Protein AF-A0A355RMC8-F1 (afdb_monomer)

Secondary structure (DSSP, 8-state):
--S-SEEEEHHHHHHHHHTS--HHHHHHHHHHHTT-S---HHHHHHHHHHHHHHHHHHHTSSS-TTSEEEEEEEPTT-S-EEEEEEEEE-TTS-EEEEEEEEE----EEE-SSTTEEEEE-GGG-EEEEE-HHHHHHHHHHHHHHHBHHHHHTT-EEEEEEEETT--GGGHHHHT-TTT-GGGGTS-EEETT-HHHHHHHHHHH--B--TTHHHHHHHS-B---TTHHHHHHHHTTT---TT--HHHHHHHHHHHHHHHHHHHHT----------TTS-TT-

Mean predicted aligned error: 3.87 Å

Sequence (282 aa):
MEQIVYQETLQTFIDQCLVSKNIASKVREGMFNAGYSFVMPNWETSWNNSLPEIAKVLKVSNVDKDVDVAVEYRLKNSLERLDFLIYGLGSNNKKNMVIVELKQWSQVEVTSSMNKVHTMVAKGHFEDHFHPSYQALNYAGQLKAFNEYVQNEKMGIESCSYCHYMDNGFETIMDDIKLFPFVDSSPSFLENDGEKLRTFIEKYVSKKCHNILYEINKARTIPSDDFASLVKEALKGNQMYTLDFSQQTALSTIVDTVRECIYYDQKKTIIVKGGAGTGKSI

Radius of gyration: 18.96 Å; Cα contacts (8 Å, |Δi|>4): 519; chains: 1; bounding box: 48×43×51 Å

Foldseek 3Di:
DAQFQDKDFLLVLLCCLPPVLPQLVSSVVSCVVRPDPDDDPVSSVCCSVWSNLLSVLCVPFLADRRWMKGAQGHDPPAPDTQGIKTWAAAPVRATEIEGEAEAQWADWADDPFAQWIFTQDPPRDTDIDHQSLLVFLQVQLQLCFWFPVCVVSVYHYAYEYENQNYDCVCVCVSVVCVRPVSCVRYPYHYNPCSVVVSVVCNRGGHYYDPCPVVSSSPTGTDGDPCNVVLVVVVVVVDDRSHDGPLRVVLVSVVVSVVVVCVVVVHDDDDDRDDDPPNPPVD

Structure (mmCIF, N/CA/C/O backbone):
data_AF-A0A355RMC8-F1
#
_entry.id   AF-A0A355RMC8-F1
#
loop_
_atom_site.group_PDB
_atom_site.id
_atom_site.type_symbol
_atom_site.label_atom_id
_atom_site.label_alt_id
_atom_site.label_comp_id
_atom_site.label_asym_id
_atom_site.label_entity_id
_atom_site.label_seq_id
_atom_site.pdbx_PDB_ins_code
_atom_site.Cartn_x
_atom_site.Cartn_y
_atom_site.Cartn_z
_atom_site.occupancy
_atom_site.B_iso_or_equiv
_atom_site.auth_seq_id
_atom_site.auth_comp_id
_atom_site.auth_asym_id
_atom_site.auth_atom_id
_atom_site.pdbx_PDB_model_num
ATOM 1 N N . MET A 1 1 ? 11.147 -7.487 15.485 1.00 78.12 1 MET A N 1
ATOM 2 C CA . MET A 1 1 ? 10.266 -6.387 15.067 1.00 78.12 1 MET A CA 1
ATOM 3 C C . MET A 1 1 ? 8.887 -6.964 14.855 1.00 78.12 1 MET A C 1
ATOM 5 O O . MET A 1 1 ? 8.786 -7.978 14.168 1.00 78.12 1 MET A O 1
ATOM 9 N N . GLU A 1 2 ? 7.877 -6.382 15.483 1.00 87.38 2 GLU A N 1
ATOM 10 C CA . GLU A 1 2 ? 6.481 -6.772 15.287 1.00 87.38 2 GLU A CA 1
ATOM 11 C C . GLU A 1 2 ? 5.956 -6.239 13.948 1.00 87.38 2 GLU A C 1
ATOM 13 O O . GLU A 1 2 ? 6.553 -5.344 13.344 1.00 87.38 2 GLU A O 1
ATOM 18 N N . GLN A 1 3 ? 4.876 -6.839 13.446 1.00 90.69 3 GLN A N 1
ATOM 19 C CA . GLN A 1 3 ? 4.303 -6.466 12.151 1.00 90.69 3 GLN A CA 1
ATOM 20 C C . GLN A 1 3 ? 3.289 -5.326 12.252 1.00 90.69 3 GLN A C 1
ATOM 22 O O . GLN A 1 3 ? 3.151 -4.550 11.310 1.00 90.69 3 GLN A O 1
ATOM 27 N N . ILE A 1 4 ? 2.568 -5.240 13.372 1.00 93.56 4 ILE A N 1
ATOM 28 C CA . ILE A 1 4 ? 1.540 -4.225 13.603 1.00 93.56 4 ILE A CA 1
ATOM 29 C C . ILE A 1 4 ? 2.215 -3.015 14.248 1.00 93.56 4 ILE A C 1
ATOM 31 O O . ILE A 1 4 ? 2.751 -3.118 15.346 1.00 93.56 4 ILE A O 1
ATOM 35 N N . VAL A 1 5 ? 2.201 -1.886 13.543 1.00 95.62 5 VAL A N 1
ATOM 36 C CA . VAL A 1 5 ? 2.780 -0.617 14.007 1.00 95.62 5 VAL A CA 1
ATOM 37 C C . VAL A 1 5 ? 1.700 0.258 14.630 1.00 95.62 5 VAL A C 1
ATOM 39 O O . VAL A 1 5 ? 1.823 0.689 15.771 1.00 95.62 5 VAL A O 1
ATOM 42 N N . TYR A 1 6 ? 0.619 0.494 13.895 1.00 97.81 6 TYR A N 1
ATOM 43 C CA . TYR A 1 6 ? -0.522 1.277 14.345 1.00 97.81 6 TYR A CA 1
ATOM 44 C C . TYR A 1 6 ? -1.808 0.536 13.991 1.00 97.81 6 TYR A C 1
ATOM 46 O O . TYR A 1 6 ? -1.959 0.078 12.857 1.00 97.81 6 TYR A O 1
ATOM 54 N N . GLN A 1 7 ? -2.726 0.432 14.950 1.00 97.56 7 GLN A N 1
ATOM 55 C CA . GLN A 1 7 ? -4.058 -0.127 14.756 1.00 97.56 7 GLN A CA 1
ATOM 56 C C . GLN A 1 7 ? -5.038 0.572 15.695 1.00 97.56 7 GLN A C 1
ATOM 58 O O . GLN A 1 7 ? -4.826 0.579 16.903 1.00 97.56 7 GLN A O 1
ATOM 63 N N . GLU A 1 8 ? -6.118 1.107 15.141 1.00 98.12 8 GLU A N 1
ATOM 64 C CA . GLU A 1 8 ? -7.177 1.797 15.879 1.00 98.12 8 GLU A CA 1
ATOM 65 C C . GLU A 1 8 ? -8.513 1.659 15.136 1.00 98.12 8 GLU A C 1
ATOM 67 O O . GLU A 1 8 ? -8.561 1.162 14.009 1.00 98.12 8 GLU A O 1
ATOM 72 N N . THR A 1 9 ? -9.608 2.122 15.744 1.00 98.50 9 THR A N 1
ATOM 73 C CA . THR A 1 9 ? -10.868 2.305 15.006 1.00 98.50 9 THR A CA 1
ATOM 74 C C . THR A 1 9 ? -10.740 3.431 13.978 1.00 98.50 9 THR A C 1
ATOM 76 O O . THR A 1 9 ? -9.939 4.359 14.132 1.00 98.50 9 THR A O 1
ATOM 79 N N . LEU A 1 10 ? -11.575 3.388 12.941 1.00 98.69 10 LEU A N 1
ATOM 80 C CA . LEU A 1 10 ? -11.654 4.423 11.921 1.00 98.69 10 LEU A CA 1
ATOM 81 C C . LEU A 1 10 ? -11.977 5.791 12.542 1.00 98.69 10 LEU A C 1
ATOM 83 O O . LEU A 1 10 ? -11.384 6.789 12.134 1.00 98.69 10 LEU A O 1
ATOM 87 N N . GLN A 1 11 ? -12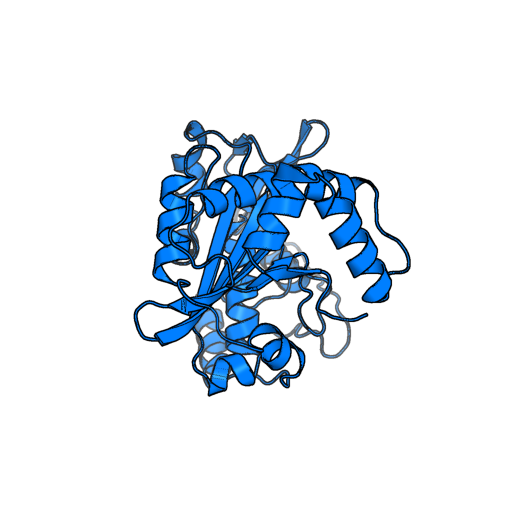.860 5.844 13.547 1.00 98.69 11 GLN A N 1
ATOM 88 C CA . GLN A 1 11 ? -13.163 7.075 14.281 1.00 98.69 11 GLN A CA 1
ATOM 89 C C . GLN A 1 11 ? -11.909 7.662 14.934 1.00 98.69 11 GLN A C 1
ATOM 91 O O . GLN A 1 11 ? -11.568 8.819 14.688 1.00 98.69 11 GLN A O 1
ATOM 96 N N . THR A 1 12 ? -11.190 6.852 15.717 1.00 98.81 12 THR A N 1
ATOM 97 C CA . THR A 1 12 ? -9.967 7.282 16.405 1.00 98.81 12 THR A CA 1
ATOM 98 C C . THR A 1 12 ? -8.907 7.751 15.410 1.00 98.81 12 THR A C 1
ATOM 100 O O . THR A 1 12 ? -8.279 8.787 15.627 1.00 98.81 12 THR A O 1
ATOM 103 N N . PHE A 1 13 ? -8.725 7.032 14.300 1.00 98.81 13 PHE A N 1
ATOM 104 C CA . PHE A 1 13 ? -7.799 7.426 13.240 1.00 98.81 13 PHE A CA 1
ATOM 105 C C . PHE A 1 13 ? -8.164 8.785 12.628 1.00 98.81 13 PHE A C 1
ATOM 107 O O . PHE A 1 13 ? -7.305 9.661 12.510 1.00 98.81 13 PHE A O 1
ATOM 114 N N . ILE A 1 14 ? -9.441 9.001 12.290 1.00 98.81 14 ILE A N 1
ATOM 115 C CA . ILE A 1 14 ? -9.929 10.280 11.754 1.00 98.81 14 ILE A CA 1
ATOM 116 C C . ILE A 1 14 ? -9.664 11.419 12.743 1.00 98.81 14 ILE A C 1
ATOM 118 O O . ILE A 1 14 ? -9.174 12.477 12.337 1.00 98.81 14 ILE A O 1
ATOM 122 N N . ASP A 1 15 ? -9.943 11.213 14.030 1.00 98.81 15 ASP A N 1
ATOM 123 C CA . ASP A 1 15 ? -9.732 12.232 15.059 1.00 98.81 15 ASP A CA 1
ATOM 124 C C . ASP A 1 15 ? -8.240 12.545 15.241 1.00 98.81 15 ASP A C 1
ATOM 126 O O . ASP A 1 15 ? -7.852 13.716 15.296 1.00 98.81 15 ASP A O 1
ATOM 130 N N . GLN A 1 16 ? -7.380 11.524 15.223 1.00 98.75 16 GLN A N 1
ATOM 131 C CA . GLN A 1 16 ? -5.925 11.683 15.298 1.00 98.75 16 GLN A CA 1
ATOM 132 C C . GLN A 1 16 ? -5.328 12.407 14.088 1.00 98.75 16 GLN A C 1
ATOM 134 O O . GLN A 1 16 ? -4.362 13.163 14.236 1.00 98.75 16 GLN A O 1
ATOM 139 N N . CYS A 1 17 ? -5.915 12.223 12.906 1.00 98.75 17 CYS A N 1
ATOM 140 C CA . CYS A 1 17 ? -5.520 12.915 11.684 1.00 98.75 17 CYS A CA 1
ATOM 141 C C . CYS A 1 17 ? -6.021 14.365 11.636 1.00 98.75 17 CYS A C 1
ATOM 143 O O . CYS A 1 17 ? -5.259 15.272 11.307 1.00 98.75 17 CYS A O 1
ATOM 145 N N . LEU A 1 18 ? -7.303 14.597 11.932 1.00 98.56 18 LEU A N 1
ATOM 146 C CA . LEU A 1 18 ? -7.989 15.843 11.568 1.00 98.56 18 LEU A CA 1
ATOM 147 C C . LEU A 1 18 ? -8.304 16.756 12.758 1.00 98.56 18 LEU A C 1
ATOM 149 O O . LEU A 1 18 ? -8.441 17.966 12.565 1.00 98.56 18 LEU A O 1
ATOM 153 N N . VAL A 1 19 ? -8.414 16.200 13.967 1.00 98.19 19 VAL A N 1
ATOM 154 C CA . VAL A 1 19 ? -8.786 16.936 15.184 1.00 98.19 19 VAL A CA 1
ATOM 155 C C . VAL A 1 19 ? -7.561 17.176 16.059 1.00 98.19 19 VAL A C 1
ATOM 157 O O . VAL A 1 19 ? -7.132 18.320 16.198 1.00 98.19 19 VAL A O 1
ATOM 160 N N . SER A 1 20 ? -6.958 16.121 16.615 1.00 98.00 20 SER A N 1
ATOM 161 C CA . SER A 1 20 ? -5.771 16.255 17.471 1.00 98.00 20 SER A CA 1
ATOM 162 C C . SER A 1 20 ? -4.472 16.404 16.685 1.00 98.00 20 SER A C 1
ATOM 164 O O . SER A 1 20 ? -3.480 16.844 17.261 1.00 98.00 20 SER A O 1
ATOM 166 N N . LYS A 1 21 ? -4.475 16.066 15.386 1.00 98.00 21 LYS A N 1
ATOM 167 C CA . LYS A 1 21 ? -3.337 16.226 14.459 1.00 98.00 21 LYS A CA 1
ATOM 168 C C . LYS A 1 21 ? -2.034 15.630 15.006 1.00 98.00 21 LYS A C 1
ATOM 170 O O . LYS A 1 21 ? -0.965 16.222 14.898 1.00 98.00 21 LYS A O 1
ATOM 175 N N . ASN A 1 22 ? -2.136 14.462 15.634 1.00 98.19 22 ASN A N 1
ATOM 176 C CA . ASN A 1 22 ? -1.029 13.763 16.289 1.00 98.19 22 ASN A CA 1
ATOM 177 C C . ASN A 1 22 ? -0.787 12.354 15.724 1.00 98.19 22 ASN A C 1
ATOM 179 O O . ASN A 1 22 ? 0.009 11.606 16.295 1.00 98.19 22 ASN A O 1
ATOM 183 N N . ILE A 1 23 ? -1.430 12.001 14.602 1.00 98.56 23 ILE A N 1
ATOM 184 C CA . ILE A 1 23 ? -1.304 10.685 13.960 1.00 98.56 23 ILE A CA 1
ATOM 185 C C . ILE A 1 23 ? 0.155 10.275 13.719 1.00 98.56 23 ILE A C 1
ATOM 187 O O . ILE A 1 23 ? 0.535 9.159 14.058 1.00 98.56 23 ILE A O 1
ATOM 191 N N . ALA A 1 24 ? 1.010 11.175 13.225 1.00 98.25 24 ALA A N 1
ATOM 192 C CA . ALA A 1 24 ? 2.406 10.845 12.950 1.00 98.25 24 ALA A CA 1
ATOM 193 C C . ALA A 1 24 ? 3.183 10.472 14.227 1.00 98.25 24 ALA A C 1
ATOM 195 O 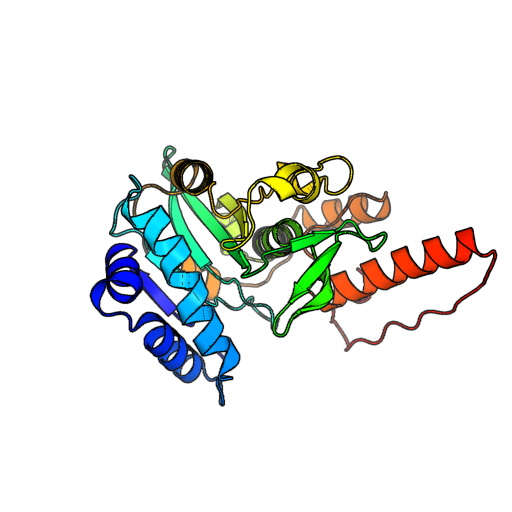O . ALA A 1 24 ? 3.958 9.518 14.213 1.00 98.25 24 ALA A O 1
ATOM 196 N N . SER A 1 25 ? 2.904 11.133 15.361 1.00 97.88 25 SER A N 1
ATOM 197 C CA . SER A 1 25 ? 3.475 10.740 16.660 1.00 97.88 25 SER A CA 1
ATOM 198 C C . SER A 1 25 ? 2.960 9.375 17.110 1.00 97.88 25 SER A C 1
ATOM 200 O O . SER A 1 25 ? 3.729 8.594 17.662 1.00 97.88 25 SER A O 1
ATOM 202 N N . LYS A 1 26 ? 1.687 9.051 16.846 1.00 98.50 26 LYS A N 1
ATOM 203 C CA . LYS A 1 26 ? 1.108 7.740 17.176 1.00 98.50 26 LYS A CA 1
ATOM 204 C C . LYS A 1 26 ? 1.715 6.608 16.364 1.00 98.50 26 LYS A C 1
ATOM 206 O O . LYS A 1 26 ? 2.073 5.583 16.937 1.00 98.50 26 LYS A O 1
ATOM 211 N N . VAL A 1 27 ? 1.919 6.815 15.067 1.00 98.31 27 VAL A N 1
ATOM 212 C CA . VAL A 1 27 ? 2.631 5.851 14.218 1.00 98.31 27 VAL A CA 1
ATOM 213 C C . VAL A 1 27 ? 4.095 5.727 14.656 1.00 98.31 27 VAL A C 1
ATOM 215 O O . VAL A 1 27 ? 4.611 4.617 14.759 1.00 98.31 27 VAL A O 1
ATOM 218 N N . ARG A 1 28 ? 4.756 6.838 15.011 1.00 98.06 28 ARG A N 1
ATOM 219 C CA . ARG A 1 28 ? 6.134 6.841 15.533 1.00 98.06 28 ARG A CA 1
ATOM 220 C C . ARG A 1 28 ? 6.273 6.054 16.840 1.00 98.06 28 ARG A C 1
ATOM 222 O O . ARG A 1 28 ? 7.182 5.238 16.962 1.00 98.06 28 ARG A O 1
ATOM 229 N N . GLU A 1 29 ? 5.381 6.280 17.802 1.00 97.44 29 GLU A N 1
ATOM 230 C CA . GLU A 1 29 ? 5.288 5.504 19.050 1.00 97.44 29 GLU A CA 1
ATOM 231 C C . GLU A 1 29 ? 5.090 4.011 18.743 1.00 97.44 29 GLU A C 1
ATOM 233 O O . GLU A 1 29 ? 5.807 3.163 19.275 1.00 97.44 29 GLU A O 1
ATOM 238 N N . GLY A 1 30 ? 4.182 3.702 17.814 1.00 97.38 30 GLY A N 1
ATOM 239 C CA . GLY A 1 30 ? 3.930 2.355 17.310 1.00 97.38 30 GLY A CA 1
ATOM 240 C C . GLY A 1 30 ? 5.163 1.671 16.717 1.00 97.38 30 GLY A C 1
ATOM 241 O O . GLY A 1 30 ? 5.437 0.513 17.024 1.00 97.38 30 GLY A O 1
ATOM 242 N N . MET A 1 31 ? 5.968 2.393 15.932 1.00 96.00 31 MET A N 1
ATOM 243 C CA . MET A 1 31 ? 7.216 1.872 15.361 1.00 96.00 31 MET A CA 1
ATOM 244 C C . MET A 1 31 ? 8.207 1.484 16.466 1.00 96.00 31 MET A C 1
ATOM 246 O O . MET A 1 31 ? 8.802 0.407 16.418 1.00 96.00 31 MET A O 1
ATOM 250 N N . PHE A 1 32 ? 8.371 2.316 17.496 1.00 96.38 32 PHE A N 1
ATOM 251 C CA . PHE A 1 32 ? 9.243 1.968 18.621 1.00 96.38 32 PHE A CA 1
ATOM 252 C C . PHE A 1 32 ? 8.736 0.738 19.382 1.00 96.38 32 PHE A C 1
ATOM 254 O O . PHE A 1 32 ? 9.526 -0.161 19.674 1.00 96.38 32 PHE A O 1
ATOM 261 N N . ASN A 1 33 ? 7.426 0.645 19.625 1.00 95.25 33 ASN A N 1
ATOM 262 C CA . ASN A 1 33 ? 6.810 -0.523 20.265 1.00 95.25 33 ASN A CA 1
ATOM 263 C C . ASN A 1 33 ? 6.985 -1.797 19.425 1.00 95.25 33 ASN A C 1
ATOM 265 O O . ASN A 1 33 ? 7.276 -2.861 19.964 1.00 95.25 33 ASN A O 1
ATOM 269 N N . ALA A 1 34 ? 6.926 -1.672 18.098 1.00 92.75 34 ALA A N 1
ATOM 270 C CA . ALA A 1 34 ? 7.215 -2.752 17.165 1.00 92.75 34 ALA A CA 1
ATOM 271 C C . ALA A 1 34 ? 8.718 -3.094 17.074 1.00 92.75 34 ALA A C 1
ATOM 273 O O . ALA A 1 34 ? 9.105 -3.973 16.301 1.00 92.75 34 ALA A O 1
ATOM 274 N N . GLY A 1 35 ? 9.589 -2.450 17.856 1.00 92.94 35 GLY A N 1
ATOM 275 C CA . GLY A 1 35 ? 11.009 -2.781 17.978 1.00 92.94 35 GLY A CA 1
ATOM 276 C C . GLY A 1 35 ? 11.916 -2.131 16.934 1.00 92.94 35 GLY A C 1
ATOM 277 O O . GLY A 1 35 ? 13.013 -2.641 16.691 1.00 92.94 35 GLY A O 1
ATOM 278 N N . TYR A 1 36 ? 11.484 -1.042 16.296 1.00 91.75 36 TYR A N 1
ATOM 279 C CA . TYR A 1 36 ? 12.372 -0.209 15.486 1.00 91.75 36 TYR A CA 1
ATOM 280 C C . TYR A 1 36 ? 13.253 0.636 16.410 1.00 91.75 36 TYR A C 1
ATOM 282 O O . TYR A 1 36 ? 12.759 1.296 17.316 1.00 91.75 36 TYR A O 1
ATOM 290 N N . SER A 1 37 ? 14.568 0.636 16.185 1.00 91.75 37 SER A N 1
ATOM 291 C CA . SER A 1 37 ? 15.513 1.420 16.997 1.00 91.75 37 SER A CA 1
ATOM 292 C C . SER A 1 37 ? 15.546 2.903 16.625 1.00 91.75 37 SER A C 1
ATOM 294 O O . SER A 1 37 ? 16.013 3.727 17.409 1.00 91.75 37 SER A O 1
ATOM 296 N N . PHE A 1 38 ? 15.074 3.247 15.427 1.00 92.50 38 PHE A N 1
ATOM 297 C CA . PHE A 1 38 ? 15.083 4.602 14.900 1.00 92.50 38 PHE A CA 1
ATOM 298 C C . PHE A 1 38 ? 13.944 4.801 13.898 1.00 92.50 38 PHE A C 1
ATOM 300 O O . PHE A 1 38 ? 13.648 3.906 13.105 1.00 92.50 38 PHE A O 1
ATOM 307 N N . VAL A 1 39 ? 13.350 5.994 13.910 1.00 93.06 39 VAL A N 1
ATOM 308 C CA . VAL A 1 39 ? 12.348 6.438 12.935 1.00 93.06 39 VAL A CA 1
ATOM 309 C C . VAL A 1 39 ? 12.915 7.639 12.192 1.00 93.06 39 VAL A C 1
ATOM 311 O O . VAL A 1 39 ? 13.338 8.613 12.814 1.00 93.06 39 VAL A O 1
ATOM 314 N N . MET A 1 40 ? 12.953 7.563 10.861 1.00 92.88 40 MET A N 1
ATOM 315 C CA . MET A 1 40 ? 13.523 8.634 10.050 1.00 92.88 40 MET A CA 1
ATOM 316 C C . MET A 1 40 ? 12.589 9.862 10.015 1.00 92.88 40 MET A C 1
ATOM 318 O O . MET A 1 40 ? 11.380 9.692 9.852 1.00 92.88 40 MET A O 1
ATOM 322 N N . PRO A 1 41 ? 13.114 11.103 10.079 1.00 93.19 41 PRO A N 1
ATOM 323 C CA . PRO A 1 41 ? 12.282 12.315 10.046 1.00 93.19 41 PRO A CA 1
ATOM 324 C C . PRO A 1 41 ? 11.394 12.447 8.797 1.00 93.19 41 PRO A C 1
ATOM 326 O O . PRO A 1 41 ? 10.295 13.000 8.849 1.00 93.19 41 PRO A O 1
ATOM 329 N N . ASN A 1 42 ? 11.856 11.929 7.655 1.00 91.56 42 ASN A N 1
ATOM 330 C CA . ASN A 1 42 ? 11.076 11.928 6.418 1.00 91.56 42 ASN A CA 1
ATOM 331 C C . ASN A 1 42 ? 9.879 10.964 6.468 1.00 91.56 42 ASN A C 1
ATOM 333 O O . ASN A 1 42 ? 8.892 11.243 5.797 1.00 91.56 42 ASN A O 1
ATOM 337 N N . TRP A 1 43 ? 9.924 9.893 7.271 1.00 94.62 43 TRP A N 1
ATOM 338 C CA . TRP A 1 43 ? 8.771 9.008 7.484 1.00 94.62 43 TRP A CA 1
ATOM 339 C C . TRP A 1 43 ? 7.684 9.725 8.291 1.00 94.62 43 TRP A C 1
ATOM 341 O O . TRP A 1 43 ? 6.511 9.720 7.930 1.00 94.62 43 TRP A O 1
ATOM 351 N N . GLU A 1 44 ? 8.080 10.447 9.341 1.00 95.94 44 GLU A N 1
ATOM 352 C CA . GLU A 1 44 ? 7.138 11.248 10.131 1.00 95.94 44 GLU A CA 1
ATOM 353 C C . GLU A 1 44 ? 6.509 12.372 9.298 1.00 95.94 44 GLU A C 1
ATOM 355 O O . GLU A 1 44 ? 5.311 12.644 9.397 1.00 95.94 44 GLU A O 1
ATOM 360 N N . THR A 1 45 ? 7.295 12.977 8.405 1.00 95.44 45 THR A N 1
ATOM 361 C CA . THR A 1 45 ? 6.786 13.951 7.431 1.00 95.44 45 THR A CA 1
ATOM 362 C C . THR A 1 45 ? 5.799 13.296 6.463 1.00 95.44 45 THR A C 1
ATOM 364 O O . THR A 1 45 ? 4.724 13.847 6.233 1.00 95.44 45 THR A O 1
ATOM 367 N N . SER A 1 46 ? 6.094 12.099 5.939 1.00 95.31 46 SER A N 1
ATOM 368 C CA . SER A 1 46 ? 5.170 11.414 5.030 1.00 95.31 46 SER A CA 1
ATOM 369 C C . SER A 1 46 ? 3.845 11.040 5.686 1.00 95.31 46 SER A C 1
ATOM 371 O O . SER A 1 46 ? 2.809 11.138 5.028 1.00 95.31 46 SER A O 1
ATOM 373 N N . TRP A 1 47 ? 3.850 10.675 6.971 1.00 98.19 47 TRP A N 1
ATOM 374 C CA . TRP A 1 47 ? 2.623 10.394 7.722 1.00 98.19 47 TRP A CA 1
ATOM 375 C C . TRP A 1 47 ? 1.781 11.648 7.942 1.00 98.19 47 TRP A C 1
ATOM 377 O O . TRP A 1 47 ? 0.573 11.606 7.720 1.00 98.19 47 TRP A O 1
ATOM 387 N N . ASN A 1 48 ? 2.413 12.765 8.320 1.00 97.62 48 ASN A N 1
ATOM 388 C CA . ASN A 1 48 ? 1.731 14.054 8.483 1.00 97.62 48 ASN A CA 1
ATOM 389 C C . ASN A 1 48 ? 1.090 14.551 7.183 1.00 97.62 48 ASN A C 1
ATOM 391 O O . ASN A 1 48 ? 0.061 15.217 7.229 1.00 97.62 48 ASN A O 1
ATOM 395 N N . ASN A 1 49 ? 1.684 14.209 6.043 1.00 96.81 49 ASN A N 1
ATOM 396 C CA . ASN A 1 49 ? 1.185 14.607 4.735 1.00 96.81 49 ASN A CA 1
ATOM 397 C C . ASN A 1 49 ? 0.094 13.662 4.216 1.00 96.81 49 ASN A C 1
ATOM 399 O O . ASN A 1 49 ? -0.928 14.125 3.730 1.00 96.81 49 ASN A O 1
ATOM 403 N N . SER A 1 50 ? 0.288 12.343 4.325 1.00 98.00 50 SER A N 1
ATOM 404 C CA . SER A 1 50 ? -0.534 11.362 3.593 1.00 98.00 50 SER A CA 1
ATOM 405 C C . SER A 1 50 ? -1.738 10.843 4.377 1.00 98.00 50 SER A C 1
ATOM 407 O O . SER A 1 50 ? -2.816 10.665 3.811 1.00 98.00 50 SER A O 1
ATOM 409 N N . LEU A 1 51 ? -1.588 10.594 5.683 1.00 98.75 51 LEU A N 1
ATOM 410 C CA . LEU A 1 51 ? -2.661 9.999 6.490 1.00 98.75 51 LEU A CA 1
ATOM 411 C C . LEU A 1 51 ? -3.882 10.927 6.640 1.00 98.75 51 LEU A C 1
ATOM 413 O O . LEU A 1 51 ? -5.010 10.427 6.590 1.00 98.75 51 LEU A O 1
ATOM 417 N N . PRO A 1 52 ? -3.723 12.263 6.752 1.00 98.69 52 PRO A N 1
ATOM 418 C CA . PRO A 1 52 ? -4.864 13.169 6.722 1.00 98.69 52 PRO A CA 1
ATOM 419 C C . PRO A 1 52 ? -5.651 13.138 5.409 1.00 98.69 52 PRO A C 1
ATOM 421 O O . PRO A 1 52 ? -6.868 13.297 5.458 1.00 98.69 52 PRO A O 1
ATOM 424 N N . GLU A 1 53 ? -5.013 12.907 4.258 1.00 98.56 53 GLU A N 1
ATOM 425 C CA . GLU A 1 53 ? -5.721 12.879 2.971 1.00 98.56 53 GLU A CA 1
ATOM 426 C C . GLU A 1 53 ? -6.677 11.687 2.875 1.00 98.56 53 GLU A C 1
ATOM 428 O O . GLU A 1 53 ? -7.858 11.869 2.574 1.00 98.56 53 GLU A O 1
ATOM 433 N N . ILE A 1 54 ? -6.233 10.480 3.242 1.00 98.56 54 ILE A N 1
ATOM 434 C CA . ILE A 1 54 ? -7.135 9.318 3.305 1.00 98.56 54 ILE A CA 1
ATOM 435 C C . ILE A 1 54 ? -8.186 9.469 4.420 1.00 98.56 54 ILE A C 1
ATOM 437 O O . ILE A 1 54 ? -9.343 9.080 4.246 1.00 98.56 54 ILE A O 1
ATOM 441 N N . ALA A 1 55 ? -7.844 10.108 5.546 1.00 98.69 55 ALA A N 1
ATOM 442 C CA . ALA A 1 55 ? -8.805 10.387 6.614 1.00 98.69 55 ALA A CA 1
ATOM 443 C C . ALA A 1 55 ? -9.927 11.337 6.163 1.00 98.69 55 ALA A C 1
ATOM 445 O O . ALA A 1 55 ? -11.081 11.127 6.539 1.00 98.69 55 ALA A O 1
ATOM 446 N N . LYS A 1 56 ? -9.634 12.358 5.341 1.00 98.56 56 LYS A N 1
ATOM 447 C CA . LYS A 1 56 ? -10.661 13.248 4.762 1.00 98.56 56 LYS A CA 1
ATOM 448 C C . LYS A 1 56 ? -11.648 12.465 3.897 1.00 98.56 56 LYS A C 1
ATOM 450 O O . LYS A 1 56 ? -12.855 12.657 4.047 1.00 98.56 56 LYS A O 1
ATOM 455 N N . VAL A 1 57 ? -11.144 11.556 3.058 1.00 98.38 57 VAL A N 1
ATOM 456 C CA . VAL A 1 57 ? -11.964 10.677 2.207 1.00 98.38 57 VAL A CA 1
ATOM 457 C C . VAL A 1 57 ? -12.878 9.790 3.058 1.00 98.38 57 VAL A C 1
ATOM 459 O O . VAL A 1 57 ? -14.089 9.736 2.839 1.00 98.38 57 VAL A O 1
ATOM 462 N N . LEU A 1 58 ? -12.326 9.141 4.086 1.00 98.31 58 LEU A N 1
ATOM 463 C CA . LEU A 1 58 ? -13.074 8.215 4.942 1.00 98.31 58 LEU A CA 1
ATOM 464 C C . LEU A 1 58 ? -13.975 8.905 5.974 1.00 98.31 58 LEU A C 1
ATOM 466 O O . LEU A 1 58 ? -14.922 8.298 6.477 1.00 98.31 58 LEU A O 1
ATOM 470 N N . LYS A 1 59 ? -13.744 10.180 6.297 1.00 98.06 59 LYS A N 1
ATOM 471 C CA . LYS A 1 59 ? -14.625 10.943 7.192 1.00 98.06 59 LYS A CA 1
ATOM 472 C C . LYS A 1 59 ? -16.053 10.996 6.655 1.00 98.06 59 LYS A C 1
ATOM 474 O O . LYS A 1 59 ? -16.995 10.802 7.419 1.00 98.06 59 LYS A O 1
ATOM 479 N N . VAL A 1 60 ? -16.199 11.193 5.348 1.00 96.31 60 VAL A N 1
ATOM 480 C CA . VAL A 1 60 ? -17.489 11.297 4.648 1.00 96.31 60 VAL A CA 1
ATOM 481 C C . VAL A 1 60 ? -17.956 9.971 4.036 1.00 96.31 60 VAL A C 1
ATOM 483 O O . VAL A 1 60 ? -18.823 9.977 3.161 1.00 96.31 60 VAL A O 1
ATOM 486 N N . SER A 1 61 ? -17.367 8.844 4.453 1.00 96.44 61 SER A N 1
ATOM 487 C CA . SER A 1 61 ? -17.802 7.508 4.041 1.00 96.44 61 SER A CA 1
ATOM 488 C C . SER A 1 61 ? -18.932 6.956 4.909 1.00 96.44 61 SER A C 1
ATOM 490 O O . SER A 1 61 ? -19.059 7.304 6.087 1.00 96.44 61 SER A O 1
ATOM 492 N N . ASN A 1 62 ? -19.698 6.041 4.317 1.00 96.06 62 ASN A N 1
ATOM 493 C CA . ASN A 1 62 ? -20.724 5.218 4.956 1.00 96.06 62 ASN A CA 1
ATOM 494 C C . ASN A 1 62 ? -20.146 4.004 5.700 1.00 96.06 62 ASN A C 1
ATOM 496 O O . ASN A 1 62 ? -20.904 3.201 6.242 1.00 96.06 62 ASN A O 1
ATOM 500 N N . VAL A 1 63 ? -18.819 3.840 5.707 1.00 96.94 63 VAL A N 1
ATOM 501 C CA . VAL A 1 63 ? -18.162 2.797 6.498 1.00 96.94 63 VAL A CA 1
ATOM 502 C C . VAL A 1 63 ? -18.385 3.095 7.976 1.00 96.94 63 VAL A C 1
ATOM 504 O O . VAL A 1 63 ? -18.180 4.228 8.425 1.00 96.94 63 VAL A O 1
ATOM 507 N N . ASP A 1 64 ? -18.794 2.070 8.721 1.00 97.12 64 ASP A N 1
ATOM 508 C CA . ASP A 1 64 ? -18.947 2.137 10.168 1.00 97.12 64 ASP A CA 1
ATOM 509 C C . ASP A 1 64 ? -17.647 2.642 10.817 1.00 97.12 64 ASP A C 1
ATOM 511 O O . ASP A 1 64 ? -16.551 2.159 10.520 1.00 97.12 64 ASP A O 1
ATOM 515 N N . LYS A 1 65 ? -17.761 3.644 11.693 1.00 97.62 65 LYS A N 1
ATOM 516 C CA . LYS A 1 65 ? -16.606 4.296 12.317 1.00 97.62 65 LYS A CA 1
ATOM 517 C C . LYS A 1 65 ? -15.919 3.409 13.362 1.00 97.62 65 LYS A C 1
ATOM 519 O O . LYS A 1 65 ? -14.784 3.700 13.736 1.00 97.62 65 LYS A O 1
ATOM 524 N N . ASP A 1 66 ? -16.545 2.296 13.745 1.00 97.50 66 ASP A N 1
ATOM 525 C CA . ASP A 1 66 ? -15.947 1.268 14.598 1.00 97.50 66 ASP A CA 1
ATOM 526 C C . ASP A 1 66 ? -15.122 0.226 13.821 1.00 97.50 66 ASP A C 1
ATOM 528 O O . ASP A 1 66 ? -14.491 -0.636 14.442 1.00 97.50 66 ASP A O 1
ATOM 532 N N . VAL A 1 67 ? -15.104 0.271 12.482 1.00 97.94 67 VAL A N 1
ATOM 533 C CA . VAL A 1 67 ? -14.210 -0.558 11.651 1.00 97.94 67 VAL A CA 1
ATOM 534 C C . VAL A 1 67 ? -12.757 -0.274 12.009 1.00 97.94 67 VAL A C 1
ATOM 536 O O . VAL A 1 67 ? -12.388 0.870 12.246 1.00 97.94 67 VAL A O 1
ATOM 539 N N . ASP A 1 68 ? -11.927 -1.311 12.036 1.00 98.06 68 ASP A N 1
ATOM 540 C CA . ASP A 1 68 ? -10.520 -1.157 12.380 1.00 98.06 68 ASP A CA 1
ATOM 541 C C . ASP A 1 68 ? -9.698 -0.753 11.142 1.00 98.06 68 ASP A C 1
ATOM 543 O O . ASP A 1 68 ? -9.923 -1.222 10.018 1.00 98.06 68 ASP A O 1
ATOM 547 N N . VAL A 1 69 ? -8.717 0.115 11.369 1.00 98.69 69 VAL A N 1
ATOM 548 C CA . VAL A 1 69 ? -7.706 0.517 10.392 1.00 98.69 69 VAL A CA 1
ATOM 549 C C . VAL A 1 69 ? -6.316 0.218 10.934 1.00 98.69 69 VAL A C 1
ATOM 551 O O . VAL A 1 69 ? -6.113 0.123 12.145 1.00 98.69 69 VAL A O 1
ATOM 554 N N . ALA A 1 70 ? -5.344 0.059 10.043 1.00 98.56 70 ALA A N 1
ATOM 555 C CA . ALA A 1 70 ? -3.944 -0.059 10.418 1.00 98.56 70 ALA A CA 1
ATOM 556 C C . ALA A 1 70 ? -3.046 0.716 9.459 1.00 98.56 70 ALA A C 1
ATOM 558 O O . ALA A 1 70 ? -3.396 0.934 8.302 1.00 98.56 70 ALA A O 1
ATOM 559 N N . VAL A 1 71 ? -1.891 1.137 9.961 1.00 98.56 71 VAL A N 1
ATOM 560 C CA . VAL A 1 71 ? -0.906 1.926 9.217 1.00 98.56 71 VAL A CA 1
ATOM 561 C C . VAL A 1 71 ? 0.460 1.284 9.390 1.00 98.56 71 VAL A C 1
ATOM 563 O O . VAL A 1 71 ? 0.781 0.804 10.482 1.00 98.56 71 VAL A O 1
ATOM 566 N N . GLU A 1 72 ? 1.252 1.286 8.316 1.00 96.94 72 GLU A N 1
ATOM 567 C CA . GLU A 1 72 ? 2.625 0.766 8.296 1.00 96.94 72 GLU A CA 1
ATOM 568 C C . GLU A 1 72 ? 2.714 -0.719 8.703 1.00 96.94 72 GLU A C 1
ATOM 570 O O . GLU A 1 72 ? 3.629 -1.148 9.412 1.00 96.94 72 GLU A O 1
ATOM 575 N N . TYR A 1 73 ? 1.748 -1.532 8.259 1.00 96.38 73 TYR A N 1
ATOM 576 C CA . TYR A 1 73 ? 1.744 -2.966 8.548 1.00 96.38 73 TYR A CA 1
ATOM 577 C C . TYR A 1 73 ? 2.847 -3.673 7.767 1.00 96.38 73 TYR A C 1
ATOM 579 O O . TYR A 1 73 ? 2.867 -3.666 6.538 1.00 96.38 73 TYR A O 1
ATOM 587 N N . ARG A 1 74 ? 3.755 -4.339 8.472 1.00 93.38 74 ARG A N 1
ATOM 588 C CA . ARG A 1 74 ? 4.882 -5.032 7.853 1.00 93.38 74 ARG A CA 1
ATOM 589 C C . ARG A 1 74 ? 4.522 -6.466 7.464 1.00 93.38 74 ARG A C 1
ATOM 591 O O . ARG A 1 74 ? 4.069 -7.255 8.296 1.00 93.38 74 ARG A O 1
ATOM 598 N N . LEU A 1 75 ? 4.831 -6.853 6.228 1.00 90.06 75 LEU A N 1
ATOM 599 C CA . LEU A 1 75 ? 4.693 -8.245 5.795 1.00 90.06 75 LEU A CA 1
ATOM 600 C C . LEU A 1 75 ? 5.716 -9.152 6.495 1.00 90.06 75 LEU A C 1
ATOM 602 O O . LEU A 1 75 ? 6.877 -8.794 6.724 1.00 90.06 75 LEU A O 1
ATOM 606 N N . LYS A 1 76 ? 5.281 -10.365 6.842 1.00 84.94 76 LYS A N 1
ATOM 607 C CA . LYS A 1 76 ? 6.118 -11.354 7.527 1.00 84.94 76 LYS A CA 1
ATOM 608 C C . LYS A 1 76 ? 7.301 -11.728 6.638 1.00 84.94 76 LYS A C 1
ATOM 610 O O . LYS A 1 76 ? 7.126 -11.989 5.456 1.00 84.94 76 LYS A O 1
ATOM 615 N N . ASN A 1 77 ? 8.502 -11.761 7.213 1.00 80.25 77 ASN A N 1
ATOM 616 C CA . ASN A 1 77 ? 9.763 -12.019 6.501 1.00 80.25 77 ASN A CA 1
ATOM 617 C C . ASN A 1 77 ? 10.123 -11.008 5.392 1.00 80.25 77 ASN A C 1
ATOM 619 O O . ASN A 1 77 ? 11.093 -11.237 4.679 1.00 80.25 77 ASN A O 1
ATOM 623 N N . SER A 1 78 ? 9.418 -9.877 5.288 1.00 82.38 78 SER A N 1
ATOM 624 C CA . SER A 1 78 ? 9.755 -8.780 4.376 1.00 82.38 78 SER A CA 1
ATOM 625 C C . SER A 1 78 ? 10.167 -7.527 5.160 1.00 82.38 78 SER A C 1
ATOM 627 O O . SER A 1 78 ? 9.953 -7.423 6.376 1.00 82.38 78 SER A O 1
ATOM 629 N N . LEU A 1 79 ? 10.817 -6.592 4.466 1.00 83.44 79 LEU A N 1
ATOM 630 C CA . LEU A 1 79 ? 11.020 -5.210 4.919 1.00 83.44 79 LEU A CA 1
ATOM 631 C C . LEU A 1 79 ? 9.928 -4.268 4.391 1.00 83.44 79 LEU A C 1
ATOM 633 O O . LEU A 1 79 ? 9.885 -3.106 4.793 1.00 83.44 79 LEU A O 1
ATOM 637 N N . GLU A 1 80 ? 9.066 -4.769 3.507 1.00 89.94 80 GLU A N 1
ATOM 638 C CA . GLU A 1 80 ? 7.940 -4.038 2.938 1.00 89.94 80 GLU A CA 1
ATOM 639 C C . GLU A 1 80 ? 6.873 -3.768 3.996 1.00 89.94 80 GLU A C 1
ATOM 641 O O . GLU A 1 80 ? 6.600 -4.599 4.876 1.00 89.94 80 GLU A O 1
ATOM 646 N N . ARG A 1 81 ? 6.273 -2.584 3.892 1.00 93.69 81 ARG A N 1
ATOM 647 C CA . ARG A 1 81 ? 5.216 -2.101 4.771 1.00 93.69 81 ARG A CA 1
ATOM 648 C C . ARG A 1 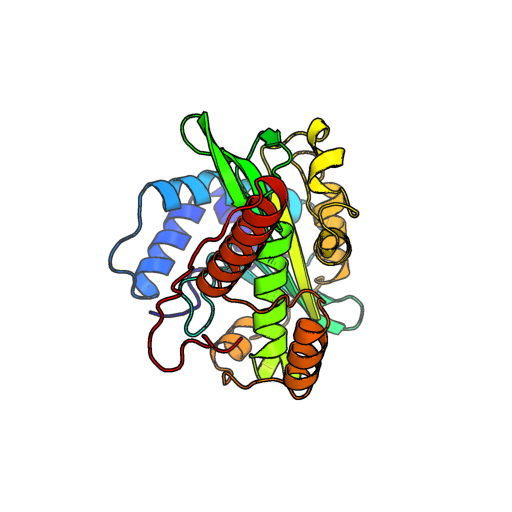81 ? 4.061 -1.620 3.911 1.00 93.69 81 ARG A C 1
ATOM 650 O O . ARG A 1 81 ? 4.286 -1.052 2.851 1.00 93.69 81 ARG A O 1
ATOM 657 N N . LEU A 1 82 ? 2.854 -1.907 4.368 1.00 96.81 82 LEU A N 1
ATOM 658 C CA . LEU A 1 82 ? 1.611 -1.502 3.739 1.00 96.81 82 LEU A CA 1
ATOM 659 C C . LEU A 1 82 ? 1.189 -0.190 4.396 1.00 96.81 82 LEU A C 1
ATOM 661 O O . LEU A 1 82 ? 0.994 -0.156 5.616 1.00 96.81 82 LEU A O 1
ATOM 665 N N . ASP A 1 83 ? 1.061 0.863 3.594 1.00 98.06 83 ASP A N 1
ATOM 666 C CA . ASP A 1 83 ? 0.854 2.228 4.083 1.00 98.06 83 ASP A CA 1
ATOM 667 C C . ASP A 1 83 ? -0.432 2.366 4.900 1.00 98.06 83 ASP A C 1
ATOM 669 O O . ASP A 1 83 ? -0.394 2.826 6.043 1.00 98.06 83 ASP A O 1
ATOM 673 N N . PHE A 1 84 ? -1.566 1.939 4.339 1.00 98.81 84 PHE A N 1
ATOM 674 C CA . PHE A 1 84 ? -2.866 2.016 4.993 1.00 98.81 84 PHE A CA 1
ATOM 675 C C . PHE A 1 84 ? -3.720 0.777 4.715 1.00 98.81 84 PHE A C 1
ATOM 677 O O . PHE A 1 84 ? -3.819 0.292 3.587 1.00 98.81 84 PHE A O 1
ATOM 684 N N . LEU A 1 85 ? -4.373 0.282 5.762 1.00 98.69 85 LEU A N 1
ATOM 685 C CA . LEU A 1 85 ? -5.285 -0.851 5.729 1.00 98.69 85 LEU A CA 1
ATOM 686 C C . LEU A 1 85 ? -6.611 -0.468 6.362 1.00 98.69 85 LEU A C 1
ATOM 688 O O . LEU A 1 85 ? -6.639 0.078 7.462 1.00 98.69 85 LEU A O 1
ATOM 692 N N . ILE A 1 86 ? -7.703 -0.861 5.719 1.00 98.69 86 ILE A N 1
ATOM 693 C CA . ILE A 1 86 ? -9.043 -0.859 6.307 1.00 98.69 86 ILE A CA 1
ATOM 694 C C . ILE A 1 86 ? -9.670 -2.233 6.096 1.00 98.69 86 ILE A C 1
ATOM 696 O O . ILE A 1 86 ? -9.601 -2.792 5.001 1.00 98.69 86 ILE A O 1
ATOM 700 N N . TYR A 1 87 ? -10.228 -2.824 7.150 1.00 98.44 87 TYR A N 1
ATOM 701 C CA . TYR A 1 87 ? -10.673 -4.216 7.098 1.00 98.44 87 TYR A CA 1
ATOM 702 C C . TYR A 1 87 ? -11.869 -4.488 8.005 1.00 98.44 87 TYR A C 1
ATOM 704 O O . TYR A 1 87 ? -12.011 -3.939 9.091 1.00 98.44 87 TYR A O 1
ATOM 712 N N . GLY A 1 88 ? -12.743 -5.380 7.553 1.00 97.88 88 GLY A N 1
ATOM 713 C CA . GLY A 1 88 ? -14.005 -5.671 8.219 1.00 97.88 88 GLY A CA 1
ATOM 714 C C . GLY A 1 88 ? -14.863 -6.611 7.385 1.00 97.88 88 GLY A C 1
ATOM 715 O O . GLY A 1 88 ? -14.344 -7.458 6.659 1.00 97.88 88 GLY A O 1
ATOM 716 N N . LEU A 1 89 ? -16.182 -6.463 7.480 1.00 97.12 89 LEU A N 1
ATOM 717 C CA . LEU A 1 89 ? -17.136 -7.177 6.633 1.00 97.12 89 LEU A CA 1
ATOM 718 C C . LEU A 1 89 ? -17.584 -6.308 5.461 1.00 97.12 89 LEU A C 1
ATOM 720 O O . LEU A 1 89 ? -17.940 -5.140 5.644 1.00 97.12 89 LEU A O 1
ATOM 724 N N . GLY A 1 90 ? -17.640 -6.905 4.274 1.00 92.81 90 GLY A N 1
ATOM 725 C CA . GLY A 1 90 ? -18.345 -6.336 3.127 1.00 92.81 90 GLY A CA 1
ATOM 726 C C . GLY A 1 90 ? -19.861 -6.514 3.214 1.00 92.81 90 GLY A C 1
ATOM 727 O O . GLY A 1 90 ? -20.390 -7.126 4.145 1.00 92.81 90 GLY A O 1
ATOM 728 N N . SER A 1 91 ? -20.566 -6.024 2.195 1.00 81.44 91 SER A N 1
ATOM 729 C CA . SER A 1 91 ? -22.033 -6.092 2.092 1.00 81.44 91 SER A CA 1
ATOM 730 C C . SER A 1 91 ? -22.599 -7.521 2.090 1.00 81.44 91 SER A C 1
ATOM 732 O O . SER A 1 91 ? -23.737 -7.740 2.493 1.00 81.44 91 SER A O 1
ATOM 734 N N . ASN A 1 92 ? -21.795 -8.509 1.695 1.00 87.25 92 ASN A N 1
ATOM 735 C CA . ASN A 1 92 ? -22.128 -9.935 1.694 1.00 87.25 92 ASN A CA 1
ATOM 736 C C . ASN A 1 92 ? -21.696 -10.679 2.977 1.00 87.25 92 ASN A C 1
ATOM 738 O O . ASN A 1 92 ? -21.619 -11.906 2.962 1.00 87.25 92 ASN A O 1
ATOM 742 N N . ASN A 1 93 ? -21.371 -9.966 4.065 1.00 89.31 93 ASN A N 1
ATOM 743 C CA . ASN A 1 93 ? -20.798 -10.515 5.306 1.00 89.31 93 ASN A CA 1
ATOM 744 C C . ASN A 1 93 ? -19.479 -11.292 5.119 1.00 89.31 93 ASN A C 1
ATOM 746 O O . ASN A 1 93 ? -19.062 -12.037 6.007 1.00 89.31 93 ASN A O 1
ATOM 750 N N . LYS A 1 94 ? -18.789 -11.117 3.987 1.00 94.38 94 LYS A N 1
ATOM 751 C CA . LYS A 1 94 ? -17.455 -11.679 3.772 1.00 94.38 94 LYS A CA 1
ATOM 752 C C . LYS A 1 94 ? -16.408 -10.791 4.442 1.00 94.38 94 LYS A C 1
ATOM 754 O O . LYS A 1 94 ? -16.490 -9.568 4.336 1.00 94.38 94 LYS A O 1
ATOM 759 N N . LYS A 1 95 ? -15.414 -11.401 5.095 1.00 97.62 95 LYS A N 1
ATOM 760 C CA . LYS A 1 95 ? -14.228 -10.686 5.586 1.00 97.62 95 LYS A CA 1
ATOM 761 C C . LYS A 1 95 ? -13.457 -10.127 4.395 1.00 97.62 95 LYS A C 1
ATOM 763 O O . LYS A 1 95 ? -13.118 -10.884 3.481 1.00 97.62 95 LYS A O 1
ATOM 768 N N . ASN A 1 96 ? -13.165 -8.834 4.429 1.00 97.94 96 ASN A N 1
ATOM 769 C CA . ASN A 1 96 ? -12.360 -8.166 3.420 1.00 97.94 96 ASN A CA 1
ATOM 770 C C . ASN A 1 96 ? -11.347 -7.219 4.065 1.00 97.94 96 ASN A C 1
ATOM 772 O O . ASN A 1 96 ? -11.564 -6.697 5.161 1.00 97.94 96 ASN A O 1
ATOM 776 N N . MET A 1 97 ? -10.256 -6.987 3.348 1.00 98.38 97 MET A N 1
ATOM 777 C CA . MET A 1 97 ? -9.259 -5.962 3.622 1.00 98.38 97 MET A CA 1
ATOM 778 C C . MET A 1 97 ? -9.012 -5.191 2.337 1.00 98.38 97 MET A C 1
ATOM 780 O O . MET A 1 97 ? -8.847 -5.798 1.281 1.00 98.38 97 MET A O 1
ATOM 784 N N . VAL A 1 98 ? -8.972 -3.869 2.446 1.00 98.75 98 VAL A N 1
ATOM 785 C CA . VAL A 1 98 ? -8.511 -2.984 1.382 1.00 98.75 98 VAL A CA 1
ATOM 786 C C . VAL A 1 98 ? -7.153 -2.429 1.788 1.00 98.75 98 VAL A C 1
ATOM 788 O O . VAL A 1 98 ? -7.017 -1.835 2.861 1.00 98.75 98 VAL A O 1
ATOM 791 N N . ILE A 1 99 ? -6.161 -2.652 0.931 1.00 98.81 99 ILE A N 1
ATOM 792 C CA . ILE A 1 99 ? -4.811 -2.100 1.030 1.00 98.81 99 ILE A CA 1
ATOM 793 C C . ILE A 1 99 ? -4.761 -0.842 0.170 1.00 98.81 99 ILE A C 1
ATOM 795 O O . ILE A 1 99 ? -5.054 -0.904 -1.022 1.00 98.81 99 ILE A O 1
ATOM 799 N N . VAL A 1 100 ? -4.380 0.284 0.764 1.00 98.88 100 VAL A N 1
ATOM 800 C CA . VAL A 1 100 ? -4.229 1.554 0.051 1.00 98.88 100 VAL A CA 1
ATOM 801 C C . VAL A 1 100 ? -2.767 1.973 0.121 1.00 98.88 100 VAL A C 1
ATOM 803 O O . VAL A 1 100 ? -2.269 2.303 1.196 1.00 98.88 100 VAL A O 1
ATOM 806 N N . GLU A 1 101 ? -2.090 1.958 -1.024 1.00 98.56 101 GLU A N 1
ATOM 807 C CA . GLU A 1 101 ? -0.747 2.531 -1.170 1.00 98.56 101 GLU A CA 1
ATOM 808 C C . GLU A 1 101 ? -0.858 4.055 -1.297 1.00 98.56 101 GLU A C 1
ATOM 810 O O . GLU A 1 101 ? -1.589 4.550 -2.158 1.00 98.56 101 GLU A O 1
ATOM 815 N N . LEU A 1 102 ? -0.142 4.814 -0.468 1.00 98.31 102 LEU A N 1
ATOM 816 C CA . LEU A 1 102 ? -0.244 6.272 -0.424 1.00 98.31 102 LEU A CA 1
ATOM 817 C C . LEU A 1 102 ? 0.992 6.914 -1.052 1.00 98.31 102 LEU A C 1
ATOM 819 O O . LEU A 1 102 ? 2.108 6.798 -0.547 1.00 98.31 102 LEU A O 1
ATOM 823 N N . LYS A 1 103 ? 0.801 7.683 -2.128 1.00 96.56 103 LYS A N 1
ATOM 824 C CA . LYS A 1 103 ? 1.886 8.442 -2.762 1.00 96.56 103 LYS A CA 1
ATOM 825 C C . LYS A 1 103 ? 1.637 9.941 -2.694 1.00 96.56 103 LYS A C 1
ATOM 827 O O . LYS A 1 103 ? 0.559 10.431 -2.998 1.00 96.56 103 LYS A O 1
ATOM 832 N N . GLN A 1 104 ? 2.700 10.668 -2.371 1.00 95.25 104 GLN A N 1
ATOM 833 C CA . GLN A 1 104 ? 2.770 12.135 -2.403 1.00 95.25 104 GLN A CA 1
ATOM 834 C C . GLN A 1 104 ? 3.249 12.659 -3.767 1.00 95.25 104 GLN A C 1
ATOM 836 O O . GLN A 1 104 ? 3.880 13.711 -3.845 1.00 95.25 104 GLN A O 1
ATOM 841 N N . TRP A 1 105 ? 3.062 11.883 -4.834 1.00 95.50 105 TRP A N 1
ATOM 842 C CA . TRP A 1 105 ? 3.494 12.273 -6.173 1.00 95.50 105 TRP A CA 1
ATOM 843 C C . TRP A 1 105 ? 2.559 13.331 -6.738 1.00 95.50 105 TRP A C 1
ATOM 845 O O . TRP A 1 105 ? 1.361 13.286 -6.474 1.00 95.50 105 TRP A O 1
ATOM 855 N N . SER A 1 106 ? 3.116 14.249 -7.523 1.00 93.94 106 SER A N 1
ATOM 856 C CA . SER A 1 106 ? 2.355 15.311 -8.186 1.00 93.94 106 SER A CA 1
ATOM 857 C C . SER A 1 106 ? 2.498 15.328 -9.703 1.00 93.94 106 SER A C 1
ATOM 859 O O . SER A 1 106 ? 1.698 15.964 -10.376 1.00 93.94 106 SER A O 1
ATOM 861 N N . GLN A 1 107 ? 3.504 14.644 -10.250 1.00 95.00 107 GLN A N 1
ATOM 862 C CA . GLN A 1 107 ? 3.752 14.570 -11.688 1.00 95.00 107 GLN A CA 1
ATOM 863 C C . GLN A 1 107 ? 4.244 13.184 -12.057 1.00 95.00 107 GLN A C 1
ATOM 865 O O . GLN A 1 107 ? 5.008 12.581 -11.301 1.00 95.00 107 GLN A O 1
ATOM 870 N N . VAL A 1 108 ? 3.834 12.713 -13.230 1.00 96.62 108 VAL A N 1
ATOM 871 C CA . VAL A 1 108 ? 4.230 11.412 -13.754 1.00 96.62 108 VAL A CA 1
ATOM 872 C C . VAL A 1 108 ? 4.412 11.460 -15.267 1.00 96.62 108 VAL A C 1
ATOM 874 O O . VAL A 1 108 ? 3.679 12.137 -15.984 1.00 96.62 108 VAL A O 1
ATOM 877 N N . GLU A 1 109 ? 5.389 10.708 -15.747 1.00 96.81 109 GLU A N 1
ATOM 878 C CA . GLU A 1 109 ? 5.697 10.490 -17.149 1.00 96.81 109 GLU A CA 1
ATOM 879 C C . GLU A 1 109 ? 5.818 8.984 -17.417 1.00 96.81 109 GLU A C 1
ATOM 881 O O . GLU A 1 109 ? 6.107 8.170 -16.530 1.00 96.81 109 GLU A O 1
ATOM 886 N N . VAL A 1 110 ? 5.591 8.595 -18.671 1.00 96.44 110 VAL A N 1
ATOM 887 C CA . VAL A 1 110 ? 5.774 7.207 -19.103 1.00 96.44 110 VAL A CA 1
ATOM 888 C C . VAL A 1 110 ? 7.268 6.890 -19.163 1.00 96.44 110 VAL A C 1
ATOM 890 O O . VAL A 1 110 ? 8.047 7.644 -19.740 1.00 96.44 110 VAL A O 1
ATOM 893 N N . THR A 1 111 ? 7.658 5.732 -18.632 1.00 96.06 111 THR A N 1
ATOM 894 C CA . THR A 1 111 ? 9.000 5.155 -18.804 1.00 96.06 111 THR A CA 1
ATOM 895 C C . THR A 1 111 ? 8.916 3.849 -19.590 1.00 96.06 111 THR A C 1
ATOM 897 O O . THR A 1 111 ? 7.888 3.171 -19.609 1.00 96.06 111 THR A O 1
ATOM 900 N N . SER A 1 112 ? 10.017 3.466 -20.236 1.00 93.56 112 SER A N 1
ATOM 901 C CA . SER A 1 112 ? 10.163 2.141 -20.847 1.00 93.56 112 SER A CA 1
ATOM 902 C C . SER A 1 112 ? 10.388 1.022 -19.819 1.00 93.56 112 SER A C 1
ATOM 904 O O . SER A 1 112 ? 10.354 -0.156 -20.191 1.00 93.56 112 SER A O 1
ATOM 906 N N . SER A 1 113 ? 10.656 1.373 -18.553 1.00 95.75 113 SER A N 1
ATOM 907 C CA . SER A 1 113 ? 10.925 0.407 -17.486 1.00 95.75 113 SER A CA 1
ATOM 908 C C . SER A 1 113 ? 9.668 -0.380 -17.099 1.00 95.75 113 SER A C 1
ATOM 910 O O . SER A 1 113 ? 8.583 0.171 -16.906 1.00 95.75 113 SER A O 1
ATOM 912 N N . MET A 1 114 ? 9.803 -1.704 -16.995 1.00 94.50 114 MET A N 1
ATOM 913 C CA . MET A 1 114 ? 8.693 -2.616 -16.714 1.00 94.50 114 MET A CA 1
ATOM 914 C C . MET A 1 114 ? 7.962 -2.279 -15.406 1.00 94.50 114 MET A C 1
ATOM 916 O O . MET A 1 114 ? 8.555 -2.312 -14.329 1.00 94.50 114 MET A O 1
ATOM 920 N N . ASN A 1 115 ? 6.641 -2.080 -15.503 1.00 95.75 115 ASN A N 1
ATOM 921 C CA . ASN A 1 115 ? 5.725 -1.803 -14.386 1.00 95.75 115 ASN A CA 1
ATOM 922 C C . ASN A 1 115 ? 6.067 -0.529 -13.592 1.00 95.75 115 ASN A C 1
ATOM 924 O O . ASN A 1 115 ? 5.641 -0.386 -12.442 1.00 95.75 115 ASN A O 1
ATOM 928 N N . LYS A 1 116 ? 6.840 0.387 -14.183 1.00 97.25 116 LYS A N 1
ATOM 929 C CA . LYS A 1 116 ? 7.247 1.645 -13.559 1.00 97.25 116 LYS A CA 1
ATOM 930 C C . LYS A 1 116 ? 6.662 2.850 -14.275 1.00 97.25 116 LYS A C 1
ATOM 932 O O . LYS A 1 116 ? 6.228 2.771 -15.420 1.00 97.25 116 LYS A O 1
ATOM 937 N N . VAL A 1 117 ? 6.707 3.965 -13.566 1.00 97.44 117 VAL A N 1
ATOM 938 C CA . VAL A 1 117 ? 6.477 5.311 -14.071 1.00 97.44 117 VAL A CA 1
ATOM 939 C C . VAL A 1 117 ? 7.656 6.197 -13.680 1.00 97.44 117 VAL A C 1
ATOM 941 O O . VAL A 1 117 ? 8.312 5.943 -12.665 1.00 97.44 117 VAL A O 1
ATOM 944 N N . HIS A 1 118 ? 7.927 7.228 -14.472 1.00 97.12 118 HIS A N 1
ATOM 945 C CA . HIS A 1 118 ? 8.920 8.242 -14.141 1.00 97.12 118 HIS A CA 1
ATOM 946 C C . HIS A 1 118 ? 8.214 9.362 -13.380 1.00 97.12 118 HIS A C 1
ATOM 948 O O . HIS A 1 118 ? 7.299 9.980 -13.909 1.00 97.12 118 HIS A O 1
ATOM 954 N N . THR A 1 119 ? 8.555 9.592 -12.118 1.00 96.00 119 THR A N 1
ATOM 955 C CA . THR A 1 119 ? 7.790 10.509 -11.258 1.00 96.00 119 THR A CA 1
ATOM 956 C C . THR A 1 119 ? 8.700 11.472 -10.525 1.00 96.00 119 THR A C 1
ATOM 958 O O . THR A 1 119 ? 9.832 11.140 -10.170 1.00 96.00 119 THR A O 1
ATOM 961 N N . MET A 1 120 ? 8.170 12.657 -10.233 1.00 90.88 120 MET A N 1
ATOM 962 C CA . MET A 1 120 ? 8.850 13.608 -9.369 1.00 90.88 120 MET A CA 1
ATOM 963 C C . MET A 1 120 ? 8.761 13.146 -7.910 1.00 90.88 120 MET A C 1
ATOM 965 O O . MET A 1 120 ? 7.672 12.980 -7.355 1.00 90.88 120 MET A O 1
ATOM 969 N N . VAL A 1 121 ? 9.915 12.953 -7.278 1.00 83.00 121 VAL A N 1
ATOM 970 C CA . VAL A 1 121 ? 10.047 12.642 -5.854 1.00 83.00 121 VAL A CA 1
ATOM 971 C C . VAL A 1 121 ? 10.464 13.872 -5.048 1.00 83.00 121 VAL A C 1
ATOM 973 O O . VAL A 1 121 ? 10.571 14.995 -5.551 1.00 83.00 121 VAL A O 1
ATOM 976 N N . ALA A 1 122 ? 10.676 13.676 -3.744 1.00 74.50 122 ALA A N 1
ATOM 977 C CA . ALA A 1 122 ? 11.098 14.733 -2.837 1.00 74.50 122 ALA A CA 1
ATOM 978 C C . ALA A 1 122 ? 12.303 15.515 -3.397 1.00 74.50 122 ALA A C 1
ATOM 980 O O . ALA A 1 122 ? 13.264 14.933 -3.894 1.00 74.50 122 ALA A O 1
ATOM 981 N N . LYS A 1 123 ? 12.265 16.845 -3.235 1.00 74.44 123 LYS A N 1
ATOM 982 C CA . LYS A 1 123 ? 13.266 17.810 -3.737 1.00 74.44 123 LYS A CA 1
ATOM 983 C C . LYS A 1 123 ? 13.265 18.037 -5.259 1.00 74.44 123 LYS A C 1
ATOM 985 O O . LYS A 1 123 ? 14.178 18.687 -5.754 1.00 74.44 123 LYS A O 1
ATOM 990 N N . GLY A 1 124 ? 12.239 17.575 -5.978 1.00 79.00 124 GLY A N 1
ATOM 991 C CA . GLY A 1 124 ? 12.044 17.898 -7.397 1.00 79.00 124 GLY A CA 1
ATOM 992 C C . GLY A 1 124 ? 12.884 17.059 -8.362 1.00 79.00 124 GLY A C 1
ATOM 993 O O . GLY A 1 124 ? 13.004 17.413 -9.531 1.00 79.00 124 GLY A O 1
ATOM 994 N N . HIS A 1 125 ? 13.484 15.968 -7.884 1.00 86.69 125 HIS A N 1
ATOM 995 C CA . HIS A 1 125 ? 14.174 15.007 -8.741 1.00 86.69 125 HIS A CA 1
ATOM 996 C C . HIS A 1 125 ? 13.165 14.058 -9.374 1.00 86.69 125 HIS A C 1
ATOM 998 O O . HIS A 1 125 ? 12.203 13.671 -8.715 1.00 86.69 125 HIS A O 1
ATOM 1004 N N . PHE A 1 126 ? 13.396 13.674 -10.626 1.00 93.06 126 PHE A N 1
ATOM 1005 C CA . PHE A 1 126 ? 12.603 12.647 -11.283 1.00 93.06 126 PHE A CA 1
ATOM 1006 C C . PHE A 1 126 ? 13.360 11.326 -11.320 1.00 93.06 126 PHE A C 1
ATOM 1008 O O . PHE A 1 126 ? 14.538 11.286 -11.684 1.00 93.06 126 PHE A O 1
ATOM 1015 N N . GLU A 1 127 ? 12.674 10.255 -10.939 1.00 94.69 127 GLU A N 1
ATOM 1016 C CA . GLU A 1 127 ? 13.222 8.903 -10.880 1.00 94.69 127 GLU A CA 1
ATOM 1017 C C . GLU A 1 127 ? 12.152 7.877 -11.279 1.00 94.69 127 GLU A C 1
ATOM 1019 O O . GLU A 1 127 ? 10.947 8.122 -11.164 1.00 94.69 127 GLU A O 1
ATOM 1024 N N . ASP A 1 128 ? 12.597 6.711 -11.748 1.00 95.94 128 ASP A N 1
ATOM 1025 C CA . ASP A 1 128 ? 11.704 5.601 -12.076 1.00 95.94 128 ASP A CA 1
ATOM 1026 C C . ASP A 1 128 ? 11.290 4.851 -10.807 1.00 95.94 128 ASP A C 1
ATOM 1028 O O . ASP A 1 128 ? 12.117 4.260 -10.109 1.00 95.94 128 ASP A O 1
ATOM 1032 N N . HIS A 1 129 ? 9.984 4.789 -10.561 1.00 96.31 129 HIS A N 1
ATOM 1033 C CA . HIS A 1 129 ? 9.393 4.034 -9.461 1.00 96.31 129 HIS A CA 1
ATOM 1034 C C . HIS A 1 129 ? 8.344 3.057 -9.973 1.00 96.31 129 HIS A C 1
ATOM 1036 O O . HIS A 1 129 ? 7.664 3.319 -10.960 1.00 96.31 129 HIS A O 1
ATOM 1042 N N . PHE A 1 130 ? 8.178 1.927 -9.280 1.00 96.88 130 PHE A N 1
ATOM 1043 C CA . PHE A 1 130 ? 7.052 1.033 -9.548 1.00 96.88 130 PHE A CA 1
ATOM 1044 C C . PHE A 1 130 ? 5.736 1.789 -9.447 1.00 96.88 130 PHE A C 1
ATOM 1046 O O . PHE A 1 130 ? 5.531 2.554 -8.504 1.00 96.88 130 PHE A O 1
ATOM 1053 N N . HIS A 1 131 ? 4.846 1.536 -10.403 1.00 97.69 131 HIS A N 1
ATOM 1054 C CA . HIS A 1 131 ? 3.500 2.076 -10.367 1.00 97.69 131 HIS A CA 1
ATOM 1055 C C . HIS A 1 131 ? 2.838 1.694 -9.029 1.00 97.69 131 HIS A C 1
ATOM 1057 O O . HIS A 1 131 ? 2.888 0.522 -8.643 1.00 97.69 131 HIS A O 1
ATOM 1063 N N . PRO A 1 132 ? 2.207 2.624 -8.298 1.00 97.25 132 PRO A N 1
ATOM 1064 C CA . PRO A 1 132 ? 1.740 2.354 -6.941 1.00 97.25 132 PRO A CA 1
ATOM 1065 C C . PRO A 1 132 ? 0.643 1.278 -6.900 1.00 97.25 132 PRO A C 1
ATOM 1067 O O . PRO A 1 132 ? 0.683 0.409 -6.032 1.00 97.25 132 PRO A O 1
ATOM 1070 N N . SER A 1 133 ? -0.234 1.209 -7.910 1.00 97.88 133 SER A N 1
ATOM 1071 C CA . SER A 1 133 ? -1.141 0.065 -8.111 1.00 97.88 133 SER A CA 1
ATOM 1072 C C . SER A 1 133 ? -0.443 -1.294 -8.160 1.00 97.88 133 SER A C 1
ATOM 1074 O O . SER A 1 133 ? -0.962 -2.257 -7.595 1.00 97.88 133 SER A O 1
ATOM 1076 N N . TYR A 1 134 ? 0.719 -1.388 -8.820 1.00 97.56 134 TYR A N 1
ATOM 1077 C CA . TYR A 1 134 ? 1.502 -2.623 -8.903 1.00 97.56 134 TYR A CA 1
ATOM 1078 C C . TYR A 1 134 ? 2.090 -3.000 -7.541 1.00 97.56 134 TYR A C 1
ATOM 1080 O O . TYR A 1 134 ? 2.099 -4.178 -7.183 1.00 97.56 134 TYR A O 1
ATOM 1088 N N . GLN A 1 135 ? 2.542 -2.014 -6.759 1.00 96.31 135 GLN A N 1
ATOM 1089 C CA . GLN A 1 135 ? 3.025 -2.243 -5.394 1.00 96.31 135 GLN A CA 1
ATOM 1090 C C . GLN A 1 135 ? 1.897 -2.779 -4.503 1.00 96.31 135 GLN A C 1
ATOM 1092 O O . GLN A 1 135 ? 2.030 -3.858 -3.924 1.00 96.31 135 GLN A O 1
ATOM 1097 N N . ALA A 1 136 ? 0.749 -2.095 -4.487 1.00 97.69 136 ALA A N 1
ATOM 1098 C CA . ALA A 1 136 ? -0.415 -2.492 -3.699 1.00 97.69 136 ALA A CA 1
ATOM 1099 C C . ALA A 1 136 ? -0.933 -3.890 -4.092 1.00 97.69 136 ALA A C 1
ATOM 1101 O O . ALA A 1 136 ? -1.244 -4.714 -3.226 1.00 97.69 136 ALA A O 1
ATOM 1102 N N . LEU A 1 137 ? -0.962 -4.189 -5.398 1.00 97.50 137 LEU A N 1
ATOM 1103 C CA . LEU A 1 137 ? -1.393 -5.490 -5.908 1.00 97.50 137 LEU A CA 1
ATOM 1104 C C . LEU A 1 137 ? -0.425 -6.611 -5.516 1.00 97.50 137 LEU A C 1
ATOM 1106 O O . LEU A 1 137 ? -0.875 -7.700 -5.161 1.00 97.50 137 LEU A O 1
ATOM 1110 N N . ASN A 1 138 ? 0.888 -6.351 -5.520 1.00 95.62 138 ASN A N 1
ATOM 1111 C CA . ASN A 1 138 ? 1.870 -7.315 -5.023 1.00 95.62 138 ASN A CA 1
ATOM 1112 C C . ASN A 1 138 ? 1.673 -7.611 -3.535 1.00 95.62 138 ASN A C 1
ATOM 1114 O O . ASN A 1 138 ? 1.728 -8.774 -3.142 1.00 95.62 138 ASN A O 1
ATOM 1118 N N . TYR A 1 139 ? 1.389 -6.605 -2.704 1.00 96.00 139 TYR A N 1
ATOM 1119 C CA . TYR A 1 139 ? 1.090 -6.834 -1.286 1.00 96.00 139 TYR A CA 1
ATOM 1120 C C . TYR A 1 139 ? -0.162 -7.694 -1.098 1.00 96.00 139 TYR A C 1
ATOM 1122 O O . TYR A 1 139 ? -0.146 -8.659 -0.326 1.00 96.00 139 TYR A O 1
ATOM 1130 N N . ALA A 1 140 ? -1.227 -7.399 -1.848 1.00 96.88 140 ALA A N 1
ATOM 1131 C CA . ALA A 1 140 ? -2.450 -8.193 -1.831 1.00 96.88 140 ALA A CA 1
ATOM 1132 C C . ALA A 1 140 ? -2.193 -9.645 -2.253 1.00 96.88 140 ALA A C 1
ATOM 1134 O O . ALA A 1 140 ? -2.647 -10.580 -1.587 1.00 96.88 140 ALA A O 1
ATOM 1135 N N . GLY A 1 141 ? -1.448 -9.849 -3.340 1.00 95.31 141 GLY A N 1
ATOM 1136 C CA . GLY A 1 141 ? -1.125 -11.181 -3.832 1.00 95.31 141 GLY A CA 1
ATOM 1137 C C . GLY A 1 141 ? -0.192 -11.951 -2.900 1.00 95.31 141 GLY A C 1
ATOM 1138 O O . GLY A 1 141 ? -0.420 -13.140 -2.701 1.00 95.31 141 GLY A O 1
ATOM 1139 N N . GLN A 1 142 ? 0.773 -11.300 -2.241 1.00 94.44 142 GLN A N 1
ATOM 1140 C CA . GLN A 1 142 ? 1.598 -11.931 -1.203 1.00 94.44 142 GLN A CA 1
ATOM 1141 C C . GLN A 1 142 ? 0.743 -12.455 -0.036 1.00 94.44 142 GLN A C 1
ATOM 1143 O O . GLN A 1 142 ? 0.910 -13.600 0.386 1.00 94.44 142 GLN A O 1
ATOM 1148 N N . LEU A 1 143 ? -0.217 -11.664 0.461 1.00 95.31 143 LEU A N 1
ATOM 1149 C CA . LEU A 1 143 ? -1.133 -12.118 1.514 1.00 95.31 143 LEU A CA 1
ATOM 1150 C C . LEU A 1 143 ? -2.004 -13.291 1.045 1.00 95.31 143 LEU A C 1
ATOM 1152 O O . LEU A 1 143 ? -2.099 -14.292 1.754 1.00 95.31 143 LEU A O 1
ATOM 1156 N N . LYS A 1 144 ? -2.586 -13.213 -0.158 1.00 95.38 144 LYS A N 1
ATOM 1157 C CA . LYS A 1 144 ? -3.395 -14.305 -0.734 1.00 95.38 144 LYS A CA 1
ATOM 1158 C C . LYS A 1 144 ? -2.582 -15.589 -0.922 1.00 95.38 144 LYS A C 1
ATOM 1160 O O . LYS A 1 144 ? -3.061 -16.674 -0.608 1.00 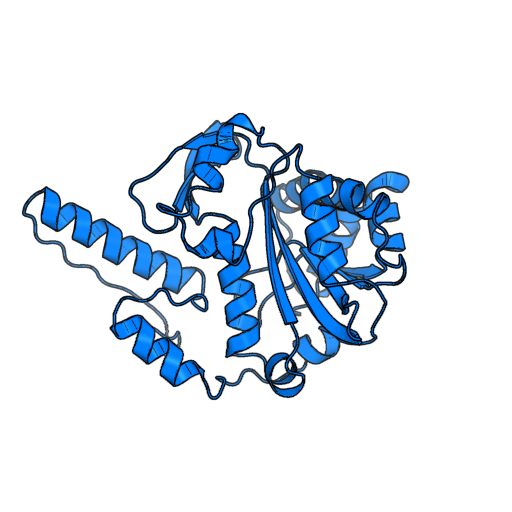95.38 144 LYS A O 1
ATOM 1165 N N . ALA A 1 145 ? -1.356 -15.467 -1.424 1.00 93.25 145 ALA A N 1
ATOM 1166 C CA . ALA A 1 145 ? -0.512 -16.602 -1.773 1.00 93.25 145 ALA A CA 1
ATOM 1167 C C . ALA A 1 145 ? 0.136 -17.267 -0.559 1.00 93.25 145 ALA A C 1
ATOM 1169 O O . ALA A 1 145 ? 0.400 -18.463 -0.615 1.00 93.25 145 ALA A O 1
ATOM 1170 N N . PHE A 1 146 ? 0.398 -16.523 0.522 1.00 93.75 146 PHE A N 1
ATOM 1171 C CA . PHE A 1 146 ? 1.247 -17.028 1.603 1.00 93.75 146 PHE A CA 1
ATOM 1172 C C . PHE A 1 146 ? 0.643 -16.984 3.007 1.00 93.75 146 PHE A C 1
ATOM 1174 O O . PHE A 1 146 ? 1.210 -17.598 3.909 1.00 93.75 146 PHE A O 1
ATOM 1181 N N . ASN A 1 147 ? -0.465 -16.278 3.247 1.00 95.81 147 ASN A N 1
ATOM 1182 C CA . ASN A 1 147 ? -1.055 -16.198 4.583 1.00 95.81 147 ASN A CA 1
ATOM 1183 C C . ASN A 1 147 ? -2.140 -17.270 4.791 1.00 95.81 147 ASN A C 1
ATOM 1185 O O . ASN A 1 147 ? -3.206 -17.205 4.183 1.00 95.81 147 ASN A O 1
ATOM 1189 N N . GLU A 1 148 ? -1.893 -18.222 5.696 1.00 96.62 148 GLU A N 1
ATOM 1190 C CA . GLU A 1 148 ? -2.808 -19.344 5.966 1.00 96.62 148 GLU A CA 1
ATOM 1191 C C . GLU A 1 148 ? -4.231 -18.898 6.351 1.00 96.62 148 GLU A C 1
ATOM 1193 O O . GLU A 1 148 ? -5.211 -19.495 5.908 1.00 96.62 148 GLU A O 1
ATOM 1198 N N . TYR A 1 149 ? -4.367 -17.841 7.159 1.00 97.12 149 TYR A N 1
ATOM 1199 C CA . TYR A 1 149 ? -5.681 -17.357 7.587 1.00 97.12 149 TYR A CA 1
ATOM 1200 C C . TYR A 1 149 ? -6.464 -16.759 6.416 1.00 97.12 149 TYR A C 1
ATOM 1202 O O . TYR A 1 149 ? -7.635 -17.084 6.227 1.00 97.12 149 TYR A O 1
ATOM 1210 N N . VAL A 1 150 ? -5.804 -15.937 5.592 1.00 97.00 150 VAL A N 1
ATOM 1211 C CA . VAL A 1 150 ? -6.405 -15.359 4.377 1.00 97.00 150 VAL A CA 1
ATOM 1212 C C . VAL A 1 150 ? -6.907 -16.462 3.443 1.00 97.00 150 VAL A C 1
ATOM 1214 O O . VAL A 1 150 ? -8.014 -16.351 2.912 1.00 97.00 150 VAL A O 1
ATOM 1217 N N . GLN A 1 151 ? -6.127 -17.535 3.284 1.00 95.38 151 GLN A N 1
ATOM 1218 C CA . GLN A 1 151 ? -6.475 -18.690 2.452 1.00 95.38 151 GLN A CA 1
ATOM 1219 C C . GLN A 1 151 ? -7.685 -19.456 3.010 1.00 95.38 151 GLN A C 1
ATOM 1221 O O . GLN A 1 151 ? -8.684 -19.621 2.308 1.00 95.38 151 GLN A O 1
ATOM 1226 N N . ASN A 1 152 ? -7.632 -19.873 4.279 1.00 95.81 152 ASN A N 1
ATOM 1227 C CA . ASN A 1 152 ? -8.675 -20.693 4.906 1.00 95.81 152 ASN A CA 1
ATOM 1228 C C . ASN A 1 152 ? -10.022 -19.964 4.995 1.00 95.81 152 ASN A C 1
ATOM 1230 O O . ASN A 1 152 ? -11.068 -20.541 4.697 1.00 95.81 152 ASN A O 1
ATOM 1234 N N . GLU A 1 153 ? -9.999 -18.677 5.344 1.00 95.25 153 GLU A N 1
ATOM 1235 C CA . GLU A 1 153 ? -11.200 -17.838 5.428 1.00 95.25 153 GLU A CA 1
ATOM 1236 C C . GLU A 1 153 ? -11.684 -17.349 4.057 1.00 95.25 153 GLU A C 1
ATOM 1238 O O . GLU A 1 153 ? -12.721 -16.685 3.962 1.00 95.25 153 GLU A O 1
ATOM 1243 N N . LYS A 1 154 ? -10.931 -17.643 2.986 1.00 94.44 154 LYS A N 1
ATOM 1244 C CA . LYS A 1 154 ? -11.165 -17.140 1.624 1.00 94.44 154 LYS A CA 1
ATOM 1245 C C . LYS A 1 154 ? -11.374 -15.626 1.609 1.00 94.44 154 LYS A C 1
ATOM 1247 O O . LYS A 1 154 ? -12.235 -15.119 0.884 1.00 94.44 154 LYS A O 1
ATOM 1252 N N . MET A 1 155 ? -10.623 -14.917 2.446 1.00 95.81 155 MET A N 1
ATOM 1253 C CA . MET A 1 155 ? -10.794 -13.492 2.706 1.00 95.81 155 MET A CA 1
ATOM 1254 C C . MET A 1 155 ? -10.569 -12.679 1.423 1.00 95.81 155 MET A C 1
ATOM 1256 O O . MET A 1 155 ? -9.667 -12.977 0.641 1.00 95.81 155 MET A O 1
ATOM 1260 N N . GLY A 1 156 ? -11.399 -11.661 1.177 1.00 96.94 156 GLY A N 1
ATOM 1261 C CA . GLY A 1 156 ? -11.132 -10.719 0.087 1.00 96.94 156 GLY A CA 1
ATOM 1262 C C . GLY A 1 156 ? -9.970 -9.807 0.463 1.00 96.94 156 GLY A C 1
ATOM 1263 O O . GLY A 1 156 ? -9.991 -9.194 1.528 1.00 96.94 156 GLY A O 1
ATOM 1264 N N . ILE A 1 157 ? -8.953 -9.732 -0.389 1.00 97.88 157 ILE A N 1
ATOM 1265 C CA . ILE A 1 157 ? -7.840 -8.793 -0.227 1.00 97.88 157 ILE A CA 1
ATOM 1266 C C . ILE A 1 157 ? -7.809 -7.948 -1.492 1.00 97.88 157 ILE A C 1
ATOM 1268 O O . ILE A 1 157 ? -7.409 -8.422 -2.557 1.00 97.88 157 ILE A O 1
ATOM 1272 N N . GLU A 1 158 ? -8.299 -6.728 -1.369 1.00 98.31 158 GLU A N 1
ATOM 1273 C CA . GLU A 1 158 ? -8.394 -5.763 -2.454 1.00 98.31 158 GLU A CA 1
ATOM 1274 C C . GLU A 1 158 ? -7.308 -4.710 -2.272 1.00 98.31 158 GLU A C 1
ATOM 1276 O O . GLU A 1 158 ? -6.845 -4.464 -1.155 1.00 98.31 158 GLU A O 1
ATOM 1281 N N . SER A 1 159 ? -6.886 -4.092 -3.365 1.00 98.56 159 SER A N 1
ATOM 1282 C CA . SER A 1 159 ? -5.821 -3.101 -3.339 1.00 98.56 159 SER A CA 1
ATOM 1283 C C . SER A 1 159 ? -6.140 -1.927 -4.245 1.00 98.56 159 SER A C 1
ATOM 1285 O O . SER A 1 159 ? -6.827 -2.082 -5.250 1.00 98.56 159 SER A O 1
ATOM 1287 N N . CYS A 1 160 ? -5.625 -0.762 -3.890 1.00 98.81 160 CYS A N 1
ATOM 1288 C CA . CYS A 1 160 ? -5.598 0.412 -4.744 1.00 98.81 160 CYS A CA 1
ATOM 1289 C C . CYS A 1 160 ? -4.425 1.314 -4.353 1.00 98.81 160 CYS A C 1
ATOM 1291 O O . CYS A 1 160 ? -3.749 1.087 -3.344 1.00 98.81 160 CYS A O 1
ATOM 1293 N N . SER A 1 161 ? -4.197 2.356 -5.143 1.00 98.56 161 SER A N 1
ATOM 1294 C CA . SER A 1 161 ? -3.298 3.448 -4.779 1.00 98.56 161 SER A CA 1
ATOM 1295 C C . SER A 1 161 ? -4.022 4.780 -4.704 1.00 98.56 161 SER A C 1
ATOM 1297 O O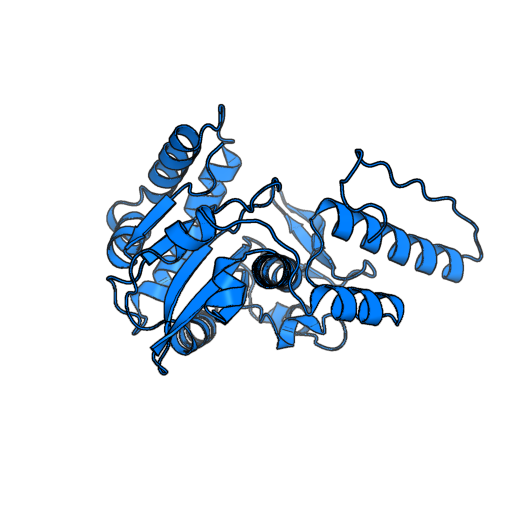 . SER A 1 161 ? -5.018 4.992 -5.390 1.00 98.56 161 SER A O 1
ATOM 1299 N N . TYR A 1 162 ? -3.495 5.692 -3.892 1.00 98.56 162 TYR A N 1
ATOM 1300 C CA . TYR A 1 162 ? -3.961 7.068 -3.806 1.00 98.56 162 TYR A CA 1
ATOM 1301 C C . TYR A 1 162 ? -2.778 8.041 -3.920 1.00 98.56 162 TYR A C 1
ATOM 1303 O O . TYR A 1 162 ? -1.979 8.190 -2.989 1.00 98.56 162 TYR A O 1
ATOM 1311 N N . CYS A 1 163 ? -2.659 8.679 -5.087 1.00 97.50 163 CYS A N 1
ATOM 1312 C CA . CYS A 1 163 ? -1.672 9.710 -5.409 1.00 97.50 163 CYS A CA 1
ATOM 1313 C C . CYS A 1 163 ? -2.269 11.087 -5.101 1.00 97.50 163 CYS A C 1
ATOM 1315 O O . CYS A 1 163 ? -2.802 11.770 -5.971 1.00 97.50 163 CYS A O 1
ATOM 1317 N N . HIS A 1 164 ? -2.222 11.475 -3.833 1.00 96.31 164 HIS A N 1
ATOM 1318 C CA . HIS A 1 164 ? -3.082 12.528 -3.283 1.00 96.31 164 HIS A CA 1
ATOM 1319 C C . HIS A 1 164 ? -2.636 13.971 -3.566 1.00 96.31 164 HIS A C 1
ATOM 1321 O O . HIS A 1 164 ? -3.358 14.891 -3.204 1.00 96.31 164 HIS A O 1
ATOM 1327 N N . TYR A 1 165 ? -1.503 14.171 -4.248 1.00 95.62 165 TYR A N 1
ATOM 1328 C CA . TYR A 1 165 ? -1.048 15.476 -4.762 1.00 95.62 165 TYR A CA 1
ATOM 1329 C C . TYR A 1 165 ? -0.967 15.525 -6.294 1.00 95.62 165 TYR A C 1
ATOM 1331 O O . TYR A 1 165 ? -0.378 16.454 -6.849 1.00 95.62 165 TYR A O 1
ATOM 1339 N N . MET A 1 166 ? -1.487 14.501 -6.974 1.00 96.00 166 MET A N 1
ATOM 1340 C CA . MET A 1 166 ? -1.477 14.397 -8.429 1.00 96.00 166 MET A CA 1
ATOM 1341 C C . MET A 1 166 ? -2.836 14.809 -8.975 1.00 96.00 166 MET A C 1
ATOM 1343 O O . MET A 1 166 ? -3.854 14.247 -8.575 1.00 96.00 166 MET A O 1
ATOM 1347 N N . ASP A 1 167 ? -2.853 15.761 -9.902 1.00 94.12 167 ASP A N 1
ATOM 1348 C CA . ASP A 1 167 ? -4.084 16.197 -10.551 1.00 94.12 167 ASP A CA 1
ATOM 1349 C C . ASP A 1 167 ? -4.559 15.209 -11.634 1.00 94.12 167 ASP A C 1
ATOM 1351 O O . ASP A 1 167 ? -3.801 14.379 -12.143 1.00 94.12 167 ASP A O 1
ATOM 1355 N N . ASN A 1 168 ? -5.835 15.313 -12.019 1.00 93.00 168 ASN A N 1
ATOM 1356 C CA . ASN A 1 168 ? -6.462 14.382 -12.964 1.00 93.00 168 ASN A CA 1
ATOM 1357 C C . ASN A 1 168 ? -5.943 14.521 -14.409 1.00 93.00 168 ASN A C 1
ATOM 1359 O O . ASN A 1 168 ? -6.260 13.684 -15.250 1.00 93.00 168 ASN A O 1
ATOM 1363 N N . GLY A 1 169 ? -5.116 15.524 -14.720 1.00 95.00 169 GLY A N 1
ATOM 1364 C CA . GLY A 1 169 ? -4.414 15.621 -16.000 1.00 95.00 169 GLY A CA 1
ATOM 1365 C C . GLY A 1 169 ? -3.470 14.444 -16.262 1.00 95.00 169 GLY A C 1
ATOM 1366 O O . GLY A 1 169 ? -3.136 14.179 -17.415 1.00 95.00 169 GLY A O 1
ATOM 1367 N N . PHE A 1 170 ? -3.097 13.696 -15.219 1.00 96.31 170 PHE A N 1
ATOM 1368 C CA . PHE A 1 170 ? -2.273 12.492 -15.312 1.00 96.31 170 PHE A CA 1
ATOM 1369 C C . PHE A 1 170 ? -3.070 11.171 -15.359 1.00 96.31 170 PHE A C 1
ATOM 1371 O O . PHE A 1 170 ? -2.457 10.109 -15.500 1.00 96.31 170 PHE A O 1
ATOM 1378 N N . GLU A 1 171 ? -4.412 11.203 -15.301 1.00 95.19 171 GLU A N 1
ATOM 1379 C CA . GLU A 1 171 ? -5.280 10.002 -15.318 1.00 95.19 171 GLU A CA 1
ATOM 1380 C C . GLU A 1 171 ? -4.996 9.126 -16.548 1.00 95.19 171 GLU A C 1
ATOM 1382 O O . GLU A 1 171 ? -4.874 7.911 -16.437 1.00 95.19 171 GLU A O 1
ATOM 1387 N N . THR A 1 172 ? -4.750 9.732 -17.715 1.00 95.94 172 THR A N 1
ATOM 1388 C CA . THR A 1 172 ? -4.451 8.987 -18.949 1.00 95.94 172 THR A CA 1
ATOM 1389 C C . THR A 1 172 ? -3.150 8.189 -18.905 1.00 95.94 172 THR A C 1
ATOM 1391 O O . THR A 1 172 ? -2.992 7.290 -19.720 1.00 95.94 172 THR A O 1
ATOM 1394 N N . ILE A 1 173 ? -2.206 8.537 -18.023 1.00 96.44 173 ILE A N 1
ATOM 1395 C CA . ILE A 1 173 ? -0.956 7.784 -17.831 1.00 96.44 173 ILE A CA 1
ATOM 1396 C C . ILE A 1 173 ? -1.159 6.733 -16.742 1.00 96.44 173 ILE A C 1
ATOM 1398 O O . ILE A 1 173 ? -0.825 5.569 -16.947 1.00 96.44 173 ILE A O 1
ATOM 1402 N N . MET A 1 174 ? -1.711 7.143 -15.598 1.00 96.62 174 MET A N 1
ATOM 1403 C CA . MET A 1 174 ? -1.878 6.275 -14.428 1.00 96.62 174 MET A CA 1
ATOM 1404 C C . MET A 1 174 ? -2.877 5.139 -14.676 1.00 96.62 174 MET A C 1
ATOM 1406 O O . MET A 1 174 ? -2.676 4.038 -14.174 1.00 96.62 174 MET A O 1
ATOM 1410 N N . ASP A 1 175 ? -3.897 5.372 -15.504 1.00 95.38 175 ASP A N 1
ATOM 1411 C CA . ASP A 1 175 ? -4.942 4.390 -15.805 1.00 95.38 175 ASP A CA 1
ATOM 1412 C C . ASP A 1 175 ? -4.817 3.772 -17.208 1.00 95.38 175 ASP A C 1
ATOM 1414 O O . ASP A 1 175 ? -5.752 3.135 -17.705 1.00 95.38 175 ASP A O 1
ATOM 1418 N N . ASP A 1 176 ? -3.665 3.916 -17.876 1.00 96.25 176 ASP A N 1
ATOM 1419 C CA . ASP A 1 176 ? -3.444 3.272 -19.174 1.00 96.25 176 ASP A CA 1
ATOM 1420 C C . ASP A 1 176 ? -3.322 1.748 -19.011 1.00 96.25 176 ASP A C 1
ATOM 1422 O O . ASP A 1 176 ? -2.235 1.205 -18.829 1.00 96.25 176 ASP A O 1
ATOM 1426 N N . ILE A 1 177 ? -4.441 1.033 -19.144 1.00 95.12 177 ILE A N 1
ATOM 1427 C CA . ILE A 1 177 ? -4.516 -0.435 -19.040 1.00 95.12 177 ILE A CA 1
ATOM 1428 C C . ILE A 1 177 ? -3.609 -1.144 -20.063 1.00 95.12 177 ILE A C 1
ATOM 1430 O O . ILE A 1 177 ? -3.193 -2.281 -19.833 1.00 95.12 177 ILE A O 1
ATOM 1434 N N . LYS A 1 178 ? -3.265 -0.511 -21.196 1.00 94.00 178 LYS A N 1
ATOM 1435 C CA . LYS A 1 178 ? -2.343 -1.122 -22.169 1.00 94.00 178 LYS A CA 1
ATOM 1436 C C . LYS A 1 178 ? -0.908 -1.114 -21.650 1.00 94.00 178 LYS A C 1
ATOM 1438 O O . LYS A 1 178 ? -0.180 -2.072 -21.903 1.00 94.00 178 LYS A O 1
ATOM 1443 N N . LEU A 1 179 ? -0.511 -0.053 -20.948 1.00 92.88 179 LEU A N 1
ATOM 1444 C CA . LEU A 1 179 ? 0.802 0.054 -20.303 1.00 92.88 179 LEU A CA 1
ATOM 1445 C C . LEU A 1 179 ? 0.834 -0.689 -18.964 1.00 92.88 179 LEU A C 1
ATOM 1447 O O . LEU A 1 179 ? 1.812 -1.369 -18.647 1.00 92.88 179 LEU A O 1
ATOM 1451 N N . PHE A 1 180 ? -0.260 -0.606 -18.212 1.00 95.50 180 PHE A N 1
ATOM 1452 C CA . PHE A 1 180 ? -0.398 -1.084 -16.844 1.00 95.50 180 PHE A CA 1
ATOM 1453 C C . PHE A 1 180 ? -1.643 -1.974 -16.686 1.00 95.50 180 PHE A C 1
ATOM 1455 O O . PHE A 1 180 ? -2.622 -1.579 -16.048 1.00 95.50 180 PHE A O 1
ATOM 1462 N N . PRO A 1 181 ? -1.618 -3.224 -17.196 1.00 93.56 181 PRO A N 1
ATOM 1463 C CA . PRO A 1 181 ? -2.774 -4.126 -17.132 1.00 93.56 181 PRO A CA 1
ATOM 1464 C C . PRO A 1 181 ? -3.283 -4.409 -15.711 1.00 93.56 181 PRO A C 1
ATOM 1466 O O . PRO A 1 181 ? -4.440 -4.767 -15.521 1.00 93.56 181 PRO A O 1
ATOM 1469 N N . PHE A 1 182 ? -2.424 -4.249 -14.700 1.00 95.00 182 PHE A N 1
ATOM 1470 C CA . PHE A 1 182 ? -2.765 -4.459 -13.293 1.00 95.00 182 PHE A CA 1
ATOM 1471 C C . PHE A 1 182 ? -3.695 -3.388 -12.706 1.00 95.00 182 PHE A C 1
ATOM 1473 O O . PHE A 1 182 ? -4.274 -3.635 -11.649 1.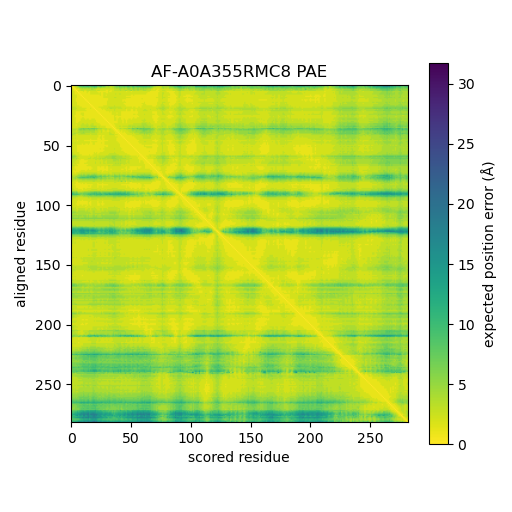00 95.00 182 PHE A O 1
ATOM 1480 N N . VAL A 1 183 ? -3.852 -2.224 -13.349 1.00 96.25 183 VAL A N 1
ATOM 1481 C CA . VAL A 1 183 ? -4.714 -1.142 -12.838 1.00 96.25 183 VAL A CA 1
ATOM 1482 C C . VAL A 1 183 ? -6.186 -1.561 -12.802 1.00 96.25 183 VAL A C 1
ATOM 1484 O O . VAL A 1 183 ? -6.906 -1.169 -11.890 1.00 96.25 183 VAL A O 1
ATOM 1487 N N . ASP A 1 184 ? -6.612 -2.460 -13.693 1.00 94.88 184 ASP A N 1
ATOM 1488 C CA . ASP A 1 184 ? -7.963 -3.043 -13.661 1.00 94.88 184 ASP A CA 1
ATOM 1489 C C . ASP A 1 184 ? -8.245 -3.805 -12.349 1.00 94.88 184 ASP A C 1
ATOM 1491 O O . ASP A 1 184 ? -9.345 -3.761 -11.801 1.00 94.88 184 ASP A O 1
ATOM 1495 N N . SER A 1 185 ? -7.224 -4.468 -11.794 1.00 96.06 185 SER A N 1
ATOM 1496 C CA . SER A 1 185 ? -7.317 -5.197 -10.520 1.00 96.06 185 SER A CA 1
ATOM 1497 C C . SER A 1 185 ? -6.969 -4.349 -9.293 1.00 96.06 185 SER A C 1
ATOM 1499 O O . SER A 1 185 ? -7.311 -4.727 -8.174 1.00 96.06 185 SER A O 1
ATOM 1501 N N . SER A 1 186 ? -6.255 -3.240 -9.482 1.00 98.06 186 SER A N 1
ATOM 1502 C CA . SER A 1 186 ? -5.759 -2.366 -8.419 1.00 98.06 186 SER A CA 1
ATOM 1503 C C . SER A 1 186 ? -5.808 -0.914 -8.903 1.00 98.06 186 SER A C 1
ATOM 1505 O O . SER A 1 186 ? -4.800 -0.398 -9.391 1.00 98.06 186 SER A O 1
ATOM 1507 N N . PRO A 1 187 ? -6.974 -0.251 -8.846 1.00 98.12 187 PRO A N 1
ATOM 1508 C CA . PRO A 1 187 ? -7.148 1.073 -9.435 1.00 98.12 187 PRO A CA 1
AT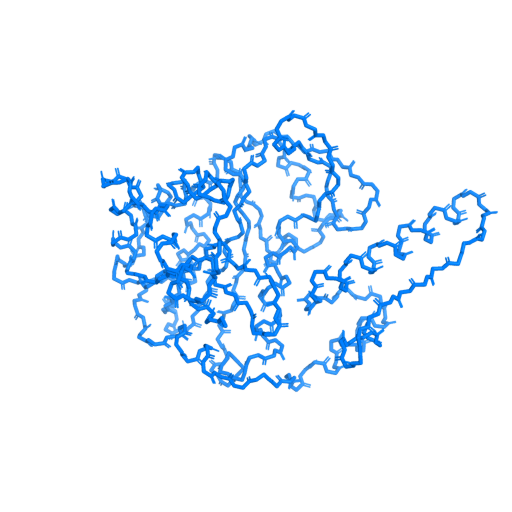OM 1509 C C . PRO A 1 187 ? -6.258 2.120 -8.761 1.00 98.12 187 PRO A C 1
ATOM 1511 O O . PRO A 1 187 ? -5.938 2.009 -7.572 1.00 98.12 187 PRO A O 1
ATOM 1514 N N . SER A 1 188 ? -5.872 3.146 -9.519 1.00 97.62 188 SER A N 1
ATOM 1515 C CA . SER A 1 188 ? -5.208 4.328 -8.980 1.00 97.62 188 SER A CA 1
ATOM 1516 C C . SER A 1 188 ? -6.216 5.460 -8.827 1.00 97.62 188 SER A C 1
ATOM 1518 O O . SER A 1 188 ? -7.030 5.703 -9.707 1.00 97.62 188 SER A O 1
ATOM 1520 N N . PHE A 1 189 ? -6.167 6.156 -7.699 1.00 98.31 189 PHE A N 1
ATOM 1521 C CA . PHE A 1 189 ? -6.977 7.339 -7.437 1.00 98.31 189 PHE A CA 1
ATOM 1522 C C . PHE A 1 189 ? -6.063 8.554 -7.296 1.00 98.31 189 PHE A C 1
ATOM 1524 O O . PHE A 1 189 ? -5.000 8.465 -6.675 1.00 98.31 189 PHE A O 1
ATOM 1531 N N . LEU A 1 190 ? -6.471 9.679 -7.873 1.00 98.00 190 LEU A N 1
ATOM 1532 C CA . LEU A 1 190 ? -5.730 10.941 -7.874 1.00 98.00 190 LEU A CA 1
ATOM 1533 C C . LEU A 1 190 ? -6.371 11.953 -6.911 1.00 98.00 190 LEU A C 1
ATOM 1535 O O . LEU A 1 190 ? -7.406 11.662 -6.313 1.00 98.00 190 LEU A O 1
ATOM 1539 N N . GLU A 1 191 ? -5.775 13.135 -6.735 1.00 96.50 191 GLU A N 1
ATOM 1540 C CA . GLU A 1 191 ? -6.169 14.143 -5.729 1.00 96.50 191 GLU A CA 1
ATOM 1541 C C . GLU A 1 191 ? -7.685 14.421 -5.699 1.00 96.50 191 GLU A C 1
ATOM 1543 O O . GLU A 1 191 ? -8.285 14.520 -4.627 1.00 96.50 191 GLU A O 1
ATOM 1548 N N . ASN A 1 192 ? -8.336 14.483 -6.866 1.00 95.44 192 ASN A N 1
ATOM 1549 C CA . ASN A 1 192 ? -9.764 14.805 -6.971 1.00 95.44 192 ASN A CA 1
ATOM 1550 C C . ASN A 1 192 ? -10.689 13.573 -7.000 1.00 95.44 192 ASN A C 1
ATOM 1552 O O . ASN A 1 192 ? -11.909 13.718 -7.080 1.00 95.44 192 ASN A O 1
ATOM 1556 N N . ASP A 1 193 ? -10.145 12.360 -6.885 1.00 97.44 193 ASP A N 1
ATOM 1557 C CA . ASP A 1 193 ? -10.899 11.102 -6.957 1.00 97.44 193 ASP A CA 1
ATOM 1558 C C . ASP A 1 193 ? -11.398 10.603 -5.592 1.00 97.44 193 ASP A C 1
ATOM 1560 O O . ASP A 1 193 ? -11.779 9.438 -5.450 1.00 97.44 193 ASP A O 1
ATOM 1564 N N . GLY A 1 194 ? -11.444 11.466 -4.571 1.00 96.94 194 GLY A N 1
ATOM 1565 C CA . GLY A 1 194 ? -11.860 11.085 -3.217 1.00 96.94 194 GLY A CA 1
ATOM 1566 C C . GLY A 1 194 ? -13.215 10.366 -3.163 1.00 96.94 194 GLY A C 1
ATOM 1567 O O . GLY A 1 194 ? -13.385 9.414 -2.401 1.00 96.94 194 GLY A O 1
ATOM 1568 N N . GLU A 1 195 ? -14.172 10.748 -4.015 1.00 98.00 195 GLU A N 1
ATOM 1569 C CA . GLU A 1 195 ? -15.442 10.027 -4.142 1.00 98.00 195 GLU A CA 1
ATOM 1570 C C . GLU A 1 195 ? -15.269 8.622 -4.738 1.00 98.00 195 GLU A C 1
ATOM 1572 O O . GLU A 1 195 ? -15.800 7.667 -4.168 1.00 98.00 195 GLU A O 1
ATOM 1577 N N . LYS A 1 196 ? -14.494 8.472 -5.824 1.00 98.12 196 LYS A N 1
ATOM 1578 C CA . LYS A 1 196 ? -14.226 7.165 -6.449 1.00 98.12 196 LYS A CA 1
ATOM 1579 C C . LYS A 1 196 ? -13.521 6.224 -5.460 1.00 98.12 196 LYS A C 1
ATOM 1581 O O . LYS A 1 196 ? -13.938 5.074 -5.308 1.00 98.12 196 LYS A O 1
ATOM 1586 N N . LEU A 1 197 ? -12.515 6.725 -4.736 1.00 98.44 197 LEU A N 1
ATOM 1587 C CA . LEU A 1 197 ? -11.783 5.974 -3.710 1.00 98.44 197 LEU A CA 1
ATOM 1588 C C . LEU A 1 197 ? -12.703 5.538 -2.564 1.00 98.44 197 LEU A C 1
ATOM 1590 O O . LEU A 1 197 ? -12.694 4.374 -2.161 1.00 98.44 197 LEU A O 1
ATOM 1594 N N . ARG A 1 198 ? -13.543 6.449 -2.061 1.00 97.88 198 ARG A N 1
ATOM 1595 C CA . ARG A 1 198 ? -14.552 6.127 -1.044 1.00 97.88 198 ARG A CA 1
ATOM 1596 C C . ARG A 1 198 ? -15.480 5.012 -1.522 1.00 97.88 198 ARG A C 1
ATOM 1598 O O . ARG A 1 198 ? -15.659 4.032 -0.804 1.00 97.88 198 ARG A O 1
ATOM 1605 N N . THR A 1 199 ? -16.046 5.141 -2.722 1.00 98.00 199 THR A N 1
ATOM 1606 C CA . THR A 1 199 ? -16.952 4.136 -3.295 1.00 98.00 199 THR A CA 1
ATOM 1607 C C . THR A 1 199 ? -16.263 2.782 -3.452 1.00 98.00 199 THR A C 1
ATOM 1609 O O . THR A 1 199 ? -16.864 1.749 -3.154 1.00 98.00 199 THR A O 1
ATOM 1612 N N . PHE A 1 200 ? -14.994 2.770 -3.864 1.00 98.19 200 PHE A N 1
ATOM 1613 C CA . PHE A 1 200 ? -14.197 1.551 -3.938 1.00 98.19 200 PHE A CA 1
ATOM 1614 C C . PHE A 1 200 ? -14.041 0.883 -2.566 1.00 98.19 200 PHE A C 1
ATOM 1616 O O . PHE A 1 200 ? -14.283 -0.315 -2.444 1.00 98.19 200 PHE A O 1
ATOM 1623 N N . ILE A 1 201 ? -13.705 1.639 -1.517 1.00 98.19 201 ILE A N 1
ATOM 1624 C CA . ILE A 1 201 ? -13.553 1.094 -0.159 1.00 98.19 201 ILE A CA 1
ATOM 1625 C C . ILE A 1 201 ? -14.893 0.568 0.382 1.00 98.19 201 ILE A C 1
ATOM 1627 O O . ILE A 1 201 ? -14.954 -0.556 0.884 1.00 98.19 201 ILE A O 1
ATOM 1631 N N . GLU A 1 202 ? -15.976 1.337 0.232 1.00 96.94 202 GLU A N 1
ATOM 1632 C CA . GLU A 1 202 ? -17.324 0.978 0.705 1.00 96.94 202 GLU A CA 1
ATOM 1633 C C . GLU A 1 202 ? -17.870 -0.300 0.054 1.00 96.94 202 GLU A C 1
ATOM 1635 O O . GLU A 1 202 ? -18.638 -1.040 0.674 1.00 96.94 202 GLU A O 1
ATOM 1640 N N . LYS A 1 203 ? -17.443 -0.604 -1.179 1.00 96.06 203 LYS A N 1
ATOM 1641 C CA . LYS A 1 203 ? -17.785 -1.858 -1.863 1.00 96.06 203 LYS A CA 1
ATOM 1642 C C . LYS A 1 203 ? -17.315 -3.088 -1.080 1.00 96.06 203 LYS A C 1
ATOM 1644 O O . LYS A 1 203 ? -17.979 -4.126 -1.119 1.00 96.06 203 LYS A O 1
ATOM 1649 N N . TYR A 1 204 ? -16.184 -2.986 -0.382 1.00 97.31 204 TYR A N 1
ATOM 1650 C CA . TYR A 1 204 ? -15.517 -4.130 0.238 1.00 97.31 204 TYR A CA 1
ATOM 1651 C C . TYR A 1 204 ? -15.579 -4.128 1.761 1.00 97.31 204 TYR A C 1
ATOM 1653 O O . TYR A 1 204 ? -15.637 -5.206 2.353 1.00 97.31 204 TYR A O 1
ATOM 1661 N N . VAL A 1 205 ? -15.611 -2.965 2.410 1.00 97.69 205 VAL A N 1
ATOM 1662 C CA . VAL A 1 205 ? -15.641 -2.857 3.873 1.00 97.69 205 VAL A CA 1
ATOM 1663 C C . VAL A 1 205 ? -16.763 -1.922 4.301 1.00 97.69 205 VAL A C 1
ATOM 1665 O O . VAL A 1 205 ? -16.860 -0.794 3.837 1.00 97.69 205 VAL A O 1
ATOM 1668 N N . SER A 1 206 ? -17.612 -2.405 5.207 1.00 95.94 206 SER A N 1
ATOM 1669 C CA . SER A 1 206 ? -18.791 -1.681 5.695 1.00 95.94 206 SER A CA 1
ATOM 1670 C C . SER A 1 206 ? -18.951 -1.740 7.213 1.00 95.94 206 SER A C 1
ATOM 1672 O O . SER A 1 206 ? -19.295 -0.728 7.814 1.00 95.94 206 SER A O 1
ATOM 1674 N N . LYS A 1 207 ? -18.691 -2.898 7.839 1.00 96.25 207 LYS A N 1
ATOM 1675 C CA . LYS A 1 207 ? -18.931 -3.150 9.271 1.00 96.25 207 LYS A CA 1
ATOM 1676 C C . LYS A 1 207 ? -17.710 -3.742 9.958 1.00 96.25 207 LYS A C 1
ATOM 1678 O O . LYS A 1 207 ? -16.917 -4.439 9.321 1.00 96.25 207 LYS A O 1
ATOM 1683 N N . LYS A 1 208 ? -17.599 -3.530 11.270 1.00 96.62 208 LYS A N 1
ATOM 1684 C CA . LYS A 1 208 ? -16.525 -4.101 12.091 1.00 96.62 208 LYS A CA 1
ATOM 1685 C C . LYS A 1 208 ? -16.539 -5.637 12.063 1.00 96.62 208 LYS A C 1
ATOM 1687 O O . LYS A 1 208 ? -17.592 -6.269 12.125 1.00 96.62 208 LYS A O 1
ATOM 1692 N N . CYS A 1 209 ? -15.351 -6.239 12.031 1.00 95.25 209 CYS A N 1
ATOM 1693 C CA . CYS A 1 209 ? -15.137 -7.649 12.352 1.00 95.25 209 CYS A CA 1
ATOM 1694 C C . CYS A 1 209 ? -13.874 -7.781 13.198 1.00 95.25 209 CYS A C 1
ATOM 1696 O O . CYS A 1 209 ? -12.795 -7.362 12.785 1.00 95.25 209 CYS A O 1
ATOM 1698 N N . HIS A 1 210 ? -14.021 -8.355 14.388 1.00 90.31 210 HIS A N 1
ATOM 1699 C CA . HIS A 1 210 ? -12.931 -8.440 15.348 1.00 90.31 210 HIS A CA 1
ATOM 1700 C C . HIS A 1 210 ? -11.798 -9.357 14.869 1.00 90.31 210 HIS A C 1
ATOM 1702 O O . HIS A 1 210 ? -12.026 -10.381 14.227 1.00 90.31 210 HIS A O 1
ATOM 1708 N N . ASN A 1 211 ? -10.578 -9.004 15.276 1.00 92.19 211 ASN A N 1
ATOM 1709 C CA . ASN A 1 211 ? -9.364 -9.821 15.204 1.00 92.19 211 ASN A CA 1
ATOM 1710 C C . ASN A 1 211 ? -8.812 -10.131 13.804 1.00 92.19 211 ASN A C 1
ATOM 1712 O O . ASN A 1 211 ? -7.812 -10.833 13.733 1.00 92.19 211 ASN A O 1
ATOM 1716 N N . ILE A 1 212 ? -9.356 -9.588 12.706 1.00 96.56 212 ILE A N 1
ATOM 1717 C CA . ILE A 1 212 ? -8.855 -9.879 11.343 1.00 96.56 212 ILE A CA 1
ATOM 1718 C C . ILE A 1 212 ? -7.330 -9.704 11.237 1.00 96.56 212 ILE A C 1
ATOM 1720 O O . ILE A 1 212 ? -6.624 -10.653 10.901 1.00 96.56 212 ILE A O 1
ATOM 1724 N N . LEU A 1 213 ? -6.803 -8.516 11.555 1.00 96.38 213 LEU A N 1
ATOM 1725 C CA . LEU A 1 213 ? -5.367 -8.249 11.421 1.00 96.38 213 LEU A CA 1
ATOM 1726 C C . LEU A 1 213 ? -4.522 -9.080 12.397 1.00 96.38 213 LEU A C 1
ATOM 1728 O O . LEU A 1 213 ? -3.413 -9.492 12.067 1.00 96.38 213 LEU A O 1
ATOM 1732 N N . TYR A 1 214 ? -5.061 -9.361 13.583 1.00 95.31 214 TYR A N 1
ATOM 1733 C CA . TYR A 1 214 ? -4.408 -10.194 14.588 1.00 95.31 214 TYR A CA 1
ATOM 1734 C C . TYR A 1 214 ? -4.256 -11.648 14.125 1.00 95.31 214 TYR A C 1
ATOM 1736 O O . TYR A 1 214 ? -3.178 -12.226 14.266 1.00 95.31 214 TYR A O 1
ATOM 1744 N N . GLU A 1 215 ? -5.304 -12.220 13.531 1.00 96.94 215 GLU A N 1
ATOM 1745 C CA . GLU A 1 215 ? -5.271 -13.566 12.958 1.00 96.94 215 GLU A CA 1
ATOM 1746 C C . GLU A 1 215 ? -4.314 -13.634 11.762 1.00 96.94 215 GLU A C 1
ATOM 1748 O O . GLU A 1 215 ? -3.468 -14.526 11.704 1.00 96.94 215 GLU A O 1
ATOM 1753 N N . ILE A 1 216 ? -4.351 -12.639 10.863 1.00 96.38 216 ILE A N 1
ATOM 1754 C CA . ILE A 1 216 ? -3.387 -12.512 9.755 1.00 96.38 216 ILE A CA 1
ATOM 1755 C C . ILE A 1 216 ? -1.950 -12.467 10.290 1.00 96.38 216 ILE A C 1
ATOM 1757 O O . ILE A 1 216 ? -1.074 -13.152 9.763 1.00 96.38 216 ILE A O 1
ATOM 1761 N N . ASN A 1 217 ? -1.697 -11.691 11.346 1.00 94.56 217 ASN A N 1
ATOM 1762 C CA . ASN A 1 217 ? -0.379 -11.558 11.964 1.00 94.56 217 ASN A CA 1
ATOM 1763 C C . ASN A 1 217 ? 0.119 -12.874 12.593 1.00 94.56 217 ASN A C 1
ATOM 1765 O O . ASN A 1 217 ? 1.297 -13.220 12.489 1.00 94.56 217 ASN A O 1
ATOM 1769 N N . LYS A 1 218 ? -0.774 -13.639 13.231 1.00 94.75 218 LYS A N 1
ATOM 1770 C CA . LYS A 1 218 ? -0.433 -14.924 13.859 1.00 94.75 218 LYS A CA 1
ATOM 1771 C C . LYS A 1 218 ? -0.332 -16.089 12.883 1.00 94.75 218 LYS A C 1
ATOM 1773 O O . LYS A 1 218 ? 0.330 -17.078 13.204 1.00 94.75 218 LYS A O 1
ATOM 1778 N N . ALA A 1 219 ? -0.964 -15.979 11.720 1.00 95.81 219 ALA A N 1
ATOM 1779 C CA . ALA A 1 219 ? -1.015 -17.041 10.732 1.00 95.81 219 ALA A CA 1
ATOM 1780 C C . ALA A 1 219 ? 0.378 -17.525 10.300 1.00 95.81 219 ALA A C 1
ATOM 1782 O O . ALA A 1 219 ? 1.388 -16.797 10.285 1.00 95.81 219 ALA A O 1
ATOM 1783 N N . ARG A 1 220 ? 0.439 -18.804 9.925 1.00 94.81 220 ARG A N 1
ATOM 1784 C CA . ARG A 1 220 ? 1.639 -19.377 9.321 1.00 94.81 220 ARG A CA 1
ATOM 1785 C C . ARG A 1 220 ? 1.804 -18.849 7.900 1.00 94.81 220 ARG A C 1
ATOM 1787 O O . ARG A 1 220 ? 0.834 -18.506 7.224 1.00 94.81 220 ARG A O 1
ATOM 1794 N N . THR A 1 221 ? 3.058 -18.796 7.467 1.00 92.81 221 THR A N 1
ATOM 1795 C CA . THR A 1 221 ? 3.414 -18.478 6.085 1.00 92.81 221 THR A CA 1
ATOM 1796 C C . THR A 1 221 ? 3.516 -19.788 5.314 1.00 92.81 221 THR A C 1
ATOM 1798 O O . THR A 1 221 ? 4.492 -20.515 5.499 1.00 92.81 221 THR A O 1
ATOM 1801 N N . ILE A 1 222 ? 2.505 -20.112 4.508 1.00 92.38 222 ILE A N 1
ATOM 1802 C CA . ILE A 1 222 ? 2.440 -21.341 3.704 1.00 92.38 222 ILE A CA 1
ATOM 1803 C C . ILE A 1 222 ? 2.029 -20.999 2.266 1.00 92.38 222 ILE A C 1
ATOM 1805 O O . ILE A 1 222 ? 1.097 -20.214 2.093 1.00 92.38 222 ILE A O 1
ATOM 1809 N N . PRO A 1 223 ? 2.694 -21.549 1.233 1.00 90.81 223 PRO A N 1
ATOM 1810 C CA . PRO A 1 223 ? 2.233 -21.395 -0.143 1.00 90.81 223 PRO A CA 1
ATOM 1811 C C . PRO A 1 223 ? 0.815 -21.947 -0.304 1.00 90.81 223 PRO A C 1
ATOM 1813 O O . PRO A 1 223 ? 0.527 -23.035 0.192 1.00 90.81 223 PRO A O 1
ATOM 1816 N N . SER A 1 224 ? -0.045 -21.208 -0.999 1.00 90.25 224 SER A N 1
ATOM 1817 C CA . SER A 1 224 ? -1.389 -21.661 -1.343 1.00 90.25 224 SER A CA 1
ATOM 1818 C C . SER A 1 224 ? -1.351 -22.816 -2.345 1.00 90.25 224 SER A C 1
ATOM 1820 O O . SER A 1 224 ? -0.390 -22.968 -3.105 1.00 90.25 224 SER A O 1
ATOM 1822 N N . ASP A 1 225 ? -2.434 -23.593 -2.402 1.00 87.62 225 ASP A N 1
ATOM 1823 C CA . ASP A 1 225 ? -2.579 -24.696 -3.364 1.00 87.62 225 ASP A CA 1
ATOM 1824 C C . ASP A 1 225 ? -2.429 -24.221 -4.823 1.00 87.62 225 ASP A C 1
ATOM 1826 O O . ASP A 1 225 ? -1.845 -24.908 -5.664 1.00 87.62 225 ASP A O 1
ATOM 1830 N N . ASP A 1 226 ? -2.878 -22.997 -5.112 1.00 86.44 226 ASP A N 1
ATOM 1831 C CA . ASP A 1 226 ? -2.808 -22.390 -6.445 1.00 86.44 226 ASP A CA 1
ATOM 1832 C C . ASP A 1 226 ? -1.445 -21.759 -6.765 1.00 86.44 226 ASP A C 1
ATOM 1834 O O . ASP A 1 226 ? -1.191 -21.384 -7.914 1.00 86.44 226 ASP A O 1
ATOM 1838 N N . PHE A 1 227 ? -0.536 -21.652 -5.792 1.00 86.94 227 PHE A N 1
ATOM 1839 C CA . PHE A 1 227 ? 0.753 -20.988 -5.987 1.00 86.94 227 PHE A CA 1
ATOM 1840 C C . PHE A 1 227 ? 1.588 -21.654 -7.089 1.00 86.94 227 PHE A C 1
ATOM 1842 O O . PHE A 1 227 ? 2.187 -20.973 -7.921 1.00 86.94 227 PHE A O 1
ATOM 1849 N N . ALA A 1 228 ? 1.581 -22.988 -7.158 1.00 86.50 228 ALA A N 1
ATOM 1850 C CA . ALA A 1 228 ? 2.282 -23.722 -8.212 1.00 86.50 228 ALA A CA 1
ATOM 1851 C C . ALA A 1 228 ? 1.725 -23.405 -9.612 1.00 86.50 228 ALA A C 1
ATOM 1853 O O . ALA A 1 228 ? 2.486 -23.270 -10.574 1.00 86.50 228 ALA A O 1
ATOM 1854 N N . SER A 1 229 ? 0.404 -23.250 -9.729 1.00 87.19 229 SER A N 1
ATOM 1855 C CA . SER A 1 229 ? -0.249 -22.832 -10.973 1.00 87.19 229 SER A CA 1
ATOM 1856 C C . SER A 1 229 ? 0.147 -21.408 -11.347 1.00 87.19 229 SER A C 1
ATOM 1858 O O . SER A 1 229 ? 0.458 -21.145 -12.505 1.00 87.19 229 SER A O 1
ATOM 1860 N N . LEU A 1 230 ? 0.217 -20.509 -10.368 1.00 87.56 230 LEU A N 1
ATOM 1861 C CA . LEU A 1 230 ? 0.629 -19.124 -10.571 1.00 87.56 230 LEU A CA 1
ATOM 1862 C C . LEU A 1 230 ? 2.088 -19.022 -11.057 1.00 87.56 230 LEU A C 1
ATOM 1864 O O . LEU A 1 230 ? 2.356 -18.305 -12.019 1.00 87.56 230 LEU A O 1
ATOM 1868 N N . VAL A 1 231 ? 3.004 -19.832 -10.514 1.00 86.81 231 VAL A N 1
ATOM 1869 C CA . VAL A 1 231 ? 4.381 -19.958 -11.038 1.00 86.81 231 VAL A CA 1
ATOM 1870 C C . VAL A 1 231 ? 4.390 -20.516 -12.466 1.00 86.81 231 VAL A C 1
ATOM 1872 O O . VAL A 1 231 ? 5.113 -20.021 -13.330 1.00 86.81 231 VAL A O 1
ATOM 1875 N N . LYS A 1 232 ? 3.566 -21.529 -12.759 1.00 87.75 232 LYS A N 1
ATOM 1876 C CA . LYS A 1 232 ? 3.462 -22.108 -14.107 1.00 87.75 232 LYS A CA 1
ATOM 1877 C C . LYS A 1 232 ? 2.967 -21.092 -15.137 1.00 87.75 232 LYS A C 1
ATOM 1879 O O . LYS A 1 232 ? 3.457 -21.08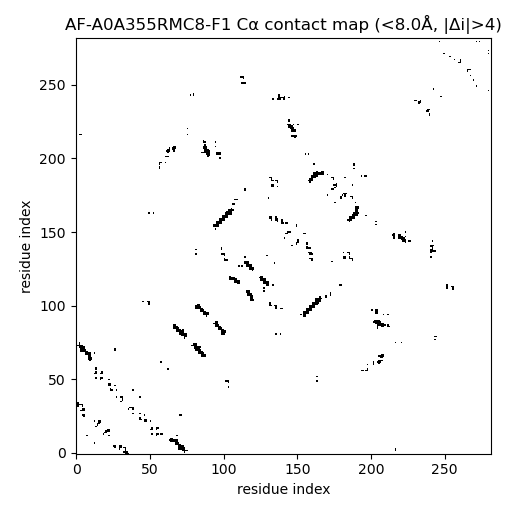8 -16.264 1.00 87.75 232 LYS A O 1
ATOM 1884 N N . GLU A 1 233 ? 2.003 -20.253 -14.775 1.00 89.88 233 GLU A N 1
ATOM 1885 C CA . GLU A 1 233 ? 1.526 -19.175 -15.639 1.00 89.88 233 GLU A CA 1
ATOM 1886 C C . GLU A 1 233 ? 2.588 -18.085 -15.815 1.00 89.88 233 GLU A C 1
ATOM 1888 O O . GLU A 1 233 ? 2.765 -17.593 -16.931 1.00 89.88 233 GLU A O 1
ATOM 1893 N N . ALA A 1 234 ? 3.370 -17.784 -14.774 1.00 87.38 234 ALA A N 1
ATOM 1894 C CA . ALA A 1 234 ? 4.495 -16.860 -14.882 1.00 87.38 234 ALA A CA 1
ATOM 1895 C C . ALA A 1 234 ? 5.540 -17.319 -15.909 1.00 87.38 234 ALA A C 1
ATOM 1897 O O . ALA A 1 234 ? 5.997 -16.532 -16.737 1.00 87.38 234 ALA A O 1
ATOM 1898 N N . LEU A 1 235 ? 5.830 -18.624 -15.956 1.00 84.75 235 LEU A N 1
ATOM 1899 C CA . LEU A 1 235 ? 6.715 -19.218 -16.967 1.00 84.75 235 LEU A CA 1
ATOM 1900 C C . LEU A 1 235 ? 6.177 -19.111 -18.404 1.00 84.75 235 LEU A C 1
ATOM 1902 O O . LEU A 1 235 ? 6.951 -19.216 -19.354 1.00 84.75 235 LEU A O 1
ATOM 1906 N N . LYS A 1 236 ? 4.869 -18.897 -18.584 1.00 88.00 236 LYS A N 1
ATOM 1907 C CA . LYS A 1 236 ? 4.257 -18.622 -19.895 1.00 88.00 236 LYS A CA 1
ATOM 1908 C C . LYS A 1 236 ? 4.263 -17.134 -20.258 1.00 88.00 236 LYS A C 1
ATOM 1910 O O . LYS A 1 236 ? 3.770 -16.778 -21.324 1.00 88.00 236 LYS A O 1
ATOM 1915 N N . GLY A 1 237 ? 4.812 -16.279 -19.395 1.00 81.94 237 GLY A N 1
ATOM 1916 C CA . GLY A 1 237 ? 4.890 -14.834 -19.594 1.00 81.94 237 GLY A CA 1
ATOM 1917 C C . GLY A 1 237 ? 3.785 -14.032 -18.904 1.00 81.94 237 GLY A C 1
ATOM 1918 O O . GLY A 1 237 ? 3.734 -12.818 -19.092 1.00 81.94 237 GLY A O 1
ATOM 1919 N N . ASN A 1 238 ? 2.920 -14.664 -18.102 1.00 85.69 238 ASN A N 1
ATOM 1920 C CA . ASN A 1 238 ? 1.939 -13.927 -17.303 1.00 85.69 238 ASN A CA 1
ATOM 1921 C C . ASN A 1 238 ? 2.621 -13.247 -16.107 1.00 85.69 238 ASN A C 1
ATOM 1923 O O . ASN A 1 238 ? 3.574 -13.769 -15.535 1.00 85.69 238 ASN A O 1
ATOM 1927 N N . GLN A 1 239 ? 2.149 -12.068 -15.705 1.00 82.31 239 GLN A N 1
ATOM 1928 C CA . GLN A 1 239 ? 2.728 -11.395 -14.543 1.00 82.31 239 GLN A CA 1
ATOM 1929 C C . GLN A 1 239 ? 2.338 -12.099 -13.237 1.00 82.31 239 GLN A C 1
ATOM 1931 O O . GLN A 1 239 ? 1.195 -12.513 -13.045 1.00 82.31 239 GLN A O 1
ATOM 1936 N N . MET A 1 240 ? 3.304 -12.197 -12.326 1.00 84.94 240 MET A N 1
ATOM 1937 C CA . MET A 1 240 ? 3.148 -12.757 -10.987 1.00 84.94 240 MET A CA 1
ATOM 1938 C C . MET A 1 240 ? 3.103 -11.623 -9.964 1.00 84.94 240 MET A C 1
ATOM 1940 O O . MET A 1 240 ? 4.123 -10.997 -9.688 1.00 84.94 240 MET A O 1
ATOM 1944 N N . TYR A 1 241 ? 1.930 -11.372 -9.383 1.00 87.06 241 TYR A N 1
ATOM 1945 C CA . TYR A 1 241 ? 1.728 -10.297 -8.403 1.00 87.06 241 TYR A CA 1
ATOM 1946 C C . TYR A 1 241 ? 1.966 -10.760 -6.962 1.00 87.06 241 TYR A C 1
ATOM 1948 O O . TYR A 1 241 ? 1.133 -10.559 -6.086 1.00 87.06 241 TYR A O 1
ATOM 1956 N N . THR A 1 242 ? 3.073 -11.454 -6.715 1.00 89.69 242 THR A N 1
ATOM 1957 C CA . THR A 1 242 ? 3.424 -11.960 -5.376 1.00 89.69 242 THR A CA 1
ATOM 1958 C C . THR A 1 242 ? 4.911 -11.804 -5.069 1.00 89.69 242 THR A C 1
ATOM 1960 O O . THR A 1 242 ? 5.409 -12.431 -4.135 1.00 89.69 242 THR A O 1
ATOM 1963 N N . LEU A 1 243 ? 5.637 -11.060 -5.903 1.00 90.12 243 LEU A N 1
ATOM 1964 C CA . LEU A 1 243 ? 7.078 -10.891 -5.772 1.00 90.12 243 LEU A CA 1
ATOM 1965 C C . LEU A 1 243 ? 7.365 -9.887 -4.657 1.00 90.12 243 LEU A C 1
ATOM 1967 O O . LEU A 1 243 ? 6.669 -8.877 -4.543 1.00 90.12 243 LEU A O 1
ATOM 1971 N N . ASP A 1 244 ? 8.403 -10.128 -3.861 1.00 88.50 244 ASP A N 1
ATOM 1972 C CA . ASP A 1 244 ? 8.912 -9.098 -2.952 1.00 88.50 244 ASP A CA 1
ATOM 1973 C C . ASP A 1 244 ? 9.613 -7.972 -3.733 1.00 88.50 244 ASP A C 1
ATOM 1975 O O . ASP A 1 244 ? 9.967 -8.125 -4.906 1.00 88.50 244 ASP A O 1
ATOM 1979 N N . PHE A 1 245 ? 9.848 -6.829 -3.093 1.00 89.00 245 PHE A N 1
ATOM 1980 C CA . PHE A 1 245 ? 10.488 -5.676 -3.733 1.00 89.00 245 PHE A CA 1
ATOM 1981 C C . PHE A 1 245 ? 11.827 -5.991 -4.432 1.00 89.00 245 PHE A C 1
ATOM 1983 O O . PHE A 1 245 ? 12.118 -5.447 -5.503 1.00 89.00 245 PHE A O 1
ATOM 1990 N N . SER A 1 246 ? 12.658 -6.869 -3.860 1.00 89.56 246 SER A N 1
ATOM 1991 C CA . SER A 1 246 ? 13.960 -7.218 -4.447 1.00 89.56 246 SER A CA 1
ATOM 1992 C C . SER A 1 246 ? 13.785 -8.082 -5.692 1.00 89.56 246 SER A C 1
ATOM 1994 O O . SER A 1 246 ? 14.463 -7.862 -6.696 1.00 89.56 246 SER A O 1
ATOM 1996 N N . GLN A 1 247 ? 12.847 -9.028 -5.649 1.00 90.75 247 GLN A N 1
ATOM 1997 C CA . GLN A 1 247 ? 12.466 -9.864 -6.785 1.00 90.75 247 GLN A CA 1
ATOM 1998 C C . GLN A 1 247 ? 11.842 -9.027 -7.910 1.00 90.75 247 GLN A C 1
ATOM 2000 O O . GLN A 1 247 ? 12.254 -9.155 -9.061 1.00 90.75 247 GLN A O 1
ATOM 2005 N N . GLN A 1 248 ? 10.928 -8.105 -7.585 1.00 92.00 248 GLN A N 1
ATOM 2006 C CA . GLN A 1 248 ? 10.353 -7.160 -8.552 1.00 92.00 248 GLN A CA 1
ATOM 2007 C C . GLN A 1 248 ? 11.449 -6.328 -9.228 1.00 92.00 248 GLN A C 1
ATOM 2009 O O . GLN A 1 248 ? 11.464 -6.186 -10.452 1.00 92.00 248 GLN A O 1
ATOM 2014 N N . THR A 1 249 ? 12.394 -5.806 -8.440 1.00 92.62 249 THR A N 1
ATOM 2015 C CA . THR A 1 249 ? 13.516 -5.005 -8.946 1.00 92.62 249 THR A CA 1
ATOM 2016 C C . THR A 1 249 ? 14.410 -5.827 -9.871 1.00 92.62 249 THR A C 1
ATOM 2018 O O . THR A 1 249 ? 14.763 -5.357 -10.954 1.00 92.62 249 THR A O 1
ATOM 2021 N N . ALA A 1 250 ? 14.750 -7.060 -9.484 1.00 93.12 250 ALA A N 1
ATOM 2022 C CA . ALA A 1 250 ? 15.538 -7.967 -10.312 1.00 93.12 250 ALA A CA 1
ATOM 2023 C C . ALA A 1 250 ? 14.832 -8.287 -11.638 1.00 93.12 250 ALA A C 1
ATOM 2025 O O . ALA A 1 250 ? 15.453 -8.161 -12.692 1.00 93.12 250 ALA A O 1
ATOM 2026 N N . LEU A 1 251 ? 13.539 -8.625 -11.600 1.00 92.50 251 LEU A N 1
ATOM 2027 C CA . LEU A 1 251 ? 12.744 -8.915 -12.793 1.00 92.50 251 LEU A CA 1
ATOM 2028 C C . LEU A 1 251 ? 12.680 -7.713 -13.741 1.00 92.50 251 LEU A C 1
ATOM 2030 O O . LEU A 1 251 ? 13.017 -7.856 -14.915 1.00 92.50 251 LEU A O 1
ATOM 2034 N N . SER A 1 252 ? 12.310 -6.529 -13.236 1.00 94.12 252 SER A N 1
ATOM 2035 C CA . SER A 1 252 ? 12.285 -5.298 -14.041 1.00 94.12 252 SER A CA 1
ATOM 2036 C C . SER A 1 252 ? 13.660 -5.026 -14.649 1.00 94.12 252 SER A C 1
ATOM 2038 O O . SER A 1 252 ? 13.754 -4.809 -15.851 1.00 94.12 252 SER A O 1
ATOM 2040 N N . THR A 1 253 ? 14.736 -5.150 -13.867 1.00 95.25 253 THR A N 1
ATOM 2041 C CA . THR A 1 253 ? 16.105 -4.932 -14.358 1.00 95.25 253 THR A CA 1
ATOM 2042 C C . THR A 1 253 ? 16.455 -5.897 -15.487 1.00 95.25 253 THR A C 1
ATOM 2044 O O . THR A 1 253 ? 17.009 -5.477 -16.501 1.00 95.25 253 THR A O 1
ATOM 2047 N N . ILE A 1 254 ? 16.127 -7.184 -15.342 1.00 94.50 254 ILE A N 1
ATOM 2048 C CA . ILE A 1 254 ? 16.381 -8.202 -16.366 1.00 94.50 254 ILE A CA 1
ATOM 2049 C C . ILE A 1 254 ? 15.608 -7.876 -17.643 1.00 94.50 254 ILE A C 1
ATOM 2051 O O . ILE A 1 254 ? 16.206 -7.834 -18.717 1.00 94.50 254 ILE A O 1
ATOM 2055 N N . VAL A 1 255 ? 14.304 -7.616 -17.536 1.00 94.12 255 VAL A N 1
ATOM 2056 C CA . VAL A 1 255 ? 13.444 -7.337 -18.693 1.00 94.12 255 VAL A CA 1
ATOM 2057 C C . VAL A 1 255 ? 13.884 -6.066 -19.413 1.00 94.12 255 VAL A C 1
ATOM 2059 O O . VAL A 1 255 ? 14.027 -6.078 -20.637 1.00 94.12 255 VAL A O 1
ATOM 2062 N N . ASP A 1 256 ? 14.165 -4.999 -18.670 1.00 95.81 256 ASP A N 1
ATOM 2063 C CA . ASP A 1 256 ? 14.599 -3.718 -19.228 1.00 95.81 256 ASP A CA 1
ATOM 2064 C C . ASP A 1 256 ? 15.962 -3.855 -19.921 1.00 95.81 256 ASP A C 1
ATOM 2066 O O . ASP A 1 256 ? 16.129 -3.421 -21.061 1.00 95.81 256 ASP A O 1
ATOM 2070 N N . THR A 1 257 ? 16.904 -4.567 -19.294 1.00 96.62 257 THR A N 1
ATOM 2071 C CA . THR A 1 257 ? 18.226 -4.844 -19.879 1.00 96.62 257 THR A CA 1
ATOM 2072 C C . THR A 1 257 ? 18.114 -5.677 -21.156 1.00 96.62 257 THR A C 1
ATOM 2074 O O . THR A 1 257 ? 18.833 -5.424 -22.121 1.00 96.62 257 THR A O 1
ATOM 2077 N N . VAL A 1 258 ? 17.226 -6.676 -21.192 1.00 95.75 258 VAL A N 1
ATOM 2078 C CA . VAL A 1 258 ? 17.012 -7.509 -22.385 1.00 95.75 258 VAL A CA 1
ATOM 2079 C C . VAL A 1 258 ? 16.416 -6.683 -23.523 1.00 95.75 258 VAL A C 1
ATOM 2081 O O . VAL A 1 258 ? 16.900 -6.779 -24.650 1.00 95.75 258 VAL A O 1
ATOM 2084 N N . ARG A 1 259 ? 15.416 -5.835 -23.244 1.00 95.44 259 ARG A N 1
ATOM 2085 C CA . ARG A 1 259 ? 14.832 -4.917 -24.239 1.00 95.44 259 ARG A CA 1
ATOM 2086 C C . ARG A 1 259 ? 15.889 -3.985 -24.828 1.00 95.44 259 ARG A C 1
ATOM 2088 O O . ARG A 1 259 ? 15.963 -3.836 -26.045 1.00 95.44 259 ARG A O 1
ATOM 2095 N N . GLU A 1 260 ? 16.739 -3.420 -23.977 1.00 95.75 260 GLU A N 1
ATOM 2096 C CA . GLU A 1 260 ? 17.861 -2.575 -24.386 1.00 95.75 260 GLU A CA 1
ATOM 2097 C C . GLU A 1 260 ? 18.868 -3.349 -25.258 1.00 95.75 260 GLU A C 1
ATOM 2099 O O . GLU A 1 260 ? 19.255 -2.876 -26.324 1.00 95.75 260 GLU A O 1
ATOM 2104 N N . CYS A 1 261 ? 19.256 -4.562 -24.849 1.00 96.88 261 CYS A N 1
ATOM 2105 C CA . CYS A 1 261 ? 20.171 -5.416 -25.613 1.00 96.88 261 CYS A CA 1
ATOM 2106 C C . CYS A 1 261 ? 19.634 -5.745 -27.009 1.00 96.88 261 CYS A C 1
ATOM 2108 O O . CYS A 1 261 ? 20.399 -5.726 -27.967 1.00 96.88 261 CYS A O 1
ATOM 2110 N N . ILE A 1 262 ? 18.332 -6.023 -27.128 1.00 96.31 262 ILE A N 1
ATOM 2111 C CA . ILE A 1 262 ? 17.676 -6.270 -28.418 1.00 96.31 262 ILE A CA 1
ATOM 2112 C C . ILE A 1 262 ? 17.710 -5.008 -29.285 1.00 96.31 262 ILE A C 1
ATOM 2114 O O . ILE A 1 262 ? 18.037 -5.092 -30.464 1.00 96.31 262 ILE A O 1
ATOM 2118 N N . TYR A 1 263 ? 17.393 -3.844 -28.711 1.00 96.25 263 TYR A N 1
ATOM 2119 C CA . TYR A 1 263 ? 17.346 -2.582 -29.450 1.00 96.25 263 TYR A CA 1
ATOM 2120 C C . TYR A 1 263 ? 18.720 -2.154 -29.985 1.00 96.25 263 TYR A C 1
ATOM 2122 O O . TYR A 1 263 ? 18.826 -1.717 -31.128 1.00 96.25 263 TYR A O 1
ATOM 2130 N N . TYR A 1 264 ? 19.775 -2.296 -29.177 1.00 96.69 264 TYR A N 1
ATOM 2131 C CA . TYR A 1 264 ? 21.136 -1.891 -29.550 1.00 96.69 264 TYR A CA 1
ATOM 2132 C C . TYR A 1 264 ? 21.989 -3.014 -30.162 1.00 96.69 264 TYR A C 1
ATOM 2134 O O . TYR A 1 264 ? 23.160 -2.773 -30.449 1.00 96.69 264 TYR A O 1
ATOM 2142 N N . ASP A 1 265 ? 21.438 -4.219 -30.341 1.00 96.69 265 ASP A N 1
ATOM 2143 C CA . ASP A 1 265 ? 22.160 -5.428 -30.776 1.00 96.69 265 ASP A CA 1
ATOM 2144 C C . ASP A 1 265 ? 23.419 -5.718 -29.928 1.00 96.69 265 ASP A C 1
ATOM 2146 O O . ASP A 1 265 ? 24.541 -5.880 -30.410 1.00 96.69 265 ASP A O 1
ATOM 2150 N N . GLN A 1 266 ? 23.238 -5.734 -28.606 1.00 96.88 266 GLN A N 1
ATOM 2151 C CA . GLN A 1 266 ? 24.308 -5.931 -27.626 1.00 96.88 266 GLN A CA 1
ATOM 2152 C C . GLN A 1 266 ? 24.083 -7.172 -26.764 1.00 96.88 266 GLN A C 1
ATOM 2154 O O . GLN A 1 266 ? 22.980 -7.696 -26.635 1.00 96.88 266 GLN A O 1
ATOM 2159 N N . LYS A 1 267 ? 25.156 -7.634 -26.113 1.00 95.50 267 LYS A N 1
ATOM 2160 C CA . LYS A 1 267 ? 25.102 -8.694 -25.100 1.00 95.50 267 LYS A CA 1
ATOM 2161 C C . LYS A 1 267 ? 25.504 -8.125 -23.747 1.00 95.50 267 LYS A C 1
ATOM 2163 O O . LYS A 1 267 ? 26.553 -7.495 -23.631 1.00 95.50 267 LYS A O 1
ATOM 2168 N N . LYS A 1 268 ? 24.704 -8.399 -22.718 1.00 96.44 268 LYS A N 1
ATOM 2169 C CA . LYS A 1 268 ? 24.997 -8.057 -21.321 1.00 96.44 268 LYS A CA 1
ATOM 2170 C C . LYS A 1 268 ? 24.873 -9.303 -20.443 1.00 96.44 268 LYS A C 1
ATOM 2172 O O . LYS A 1 268 ? 24.064 -10.185 -20.719 1.00 96.44 268 LYS A O 1
ATOM 2177 N N . THR A 1 269 ? 25.668 -9.360 -19.378 1.00 95.62 269 THR A N 1
ATOM 2178 C CA . THR A 1 269 ? 25.596 -10.411 -18.351 1.00 95.62 269 THR A CA 1
ATOM 2179 C C . THR A 1 269 ? 25.018 -9.813 -17.077 1.00 95.62 269 THR A C 1
ATOM 2181 O O . THR A 1 269 ? 25.561 -8.840 -16.558 1.00 95.62 269 THR A O 1
ATOM 2184 N N . ILE A 1 270 ? 23.946 -10.410 -16.554 1.00 93.00 270 ILE A N 1
ATOM 2185 C CA . ILE A 1 270 ? 23.288 -9.978 -15.315 1.00 93.00 270 ILE A CA 1
ATOM 2186 C C . ILE A 1 270 ? 23.574 -11.009 -14.226 1.00 93.00 270 ILE A C 1
ATOM 2188 O O . ILE A 1 270 ? 23.386 -12.206 -14.430 1.00 93.00 270 ILE A O 1
ATOM 2192 N N . ILE A 1 271 ? 24.025 -10.545 -13.061 1.00 92.56 271 ILE A N 1
ATOM 2193 C CA . ILE A 1 271 ? 24.288 -11.395 -11.898 1.00 92.56 271 ILE A CA 1
ATOM 2194 C C . ILE A 1 271 ? 23.349 -10.970 -10.772 1.00 92.56 271 ILE A C 1
ATOM 2196 O O . ILE A 1 271 ? 23.553 -9.927 -10.150 1.00 92.56 271 ILE A O 1
ATOM 2200 N N . VAL A 1 272 ? 22.345 -11.799 -10.483 1.00 90.31 272 VAL A N 1
ATOM 2201 C CA . VAL A 1 272 ? 21.429 -11.595 -9.354 1.00 90.31 272 VAL A CA 1
ATOM 2202 C C . VAL A 1 272 ? 22.008 -12.266 -8.110 1.00 90.31 272 VAL A C 1
ATOM 2204 O O . VAL A 1 272 ? 22.242 -13.475 -8.086 1.00 90.31 272 VAL A O 1
ATOM 2207 N N . LYS A 1 273 ? 22.253 -11.480 -7.060 1.00 89.19 273 LYS A N 1
ATOM 2208 C CA . LYS A 1 273 ? 22.762 -11.967 -5.770 1.00 89.19 273 LYS A CA 1
ATOM 2209 C C . LYS A 1 273 ? 21.628 -11.990 -4.748 1.00 89.19 273 LYS A C 1
ATOM 2211 O O . LYS A 1 273 ? 20.877 -11.031 -4.644 1.00 89.19 273 LYS A O 1
ATOM 2216 N N . GLY A 1 274 ? 21.537 -13.060 -3.962 1.00 84.25 274 GLY A N 1
ATOM 2217 C CA . GLY A 1 274 ? 20.545 -13.188 -2.893 1.00 84.25 274 GLY A CA 1
ATOM 2218 C C . GLY A 1 274 ? 20.877 -14.341 -1.949 1.00 84.25 274 GLY A C 1
ATOM 2219 O O . GLY A 1 274 ? 21.498 -15.329 -2.361 1.00 84.25 274 GLY A O 1
ATOM 2220 N N . GLY A 1 275 ? 20.474 -14.218 -0.684 1.00 81.62 275 GLY A N 1
ATOM 2221 C CA . GLY A 1 275 ? 20.739 -15.211 0.361 1.00 81.62 275 GLY A CA 1
ATOM 2222 C C . GLY A 1 275 ? 20.167 -16.600 0.049 1.00 81.62 275 GLY A C 1
ATOM 2223 O O . GLY A 1 275 ? 19.357 -16.783 -0.865 1.00 81.62 275 GLY A O 1
ATOM 2224 N N . ALA A 1 276 ? 20.602 -17.622 0.784 1.00 78.44 276 ALA A N 1
ATOM 2225 C CA . ALA A 1 276 ? 20.002 -18.951 0.672 1.00 78.44 276 ALA A CA 1
ATOM 2226 C C . ALA A 1 276 ? 18.501 -18.883 1.017 1.00 78.44 276 ALA A C 1
ATOM 2228 O O . ALA A 1 276 ? 18.124 -18.242 1.993 1.00 78.44 276 ALA A O 1
ATOM 2229 N N . GLY A 1 277 ? 17.646 -19.507 0.201 1.00 72.50 277 GLY A N 1
ATOM 2230 C CA . GLY A 1 277 ? 16.199 -19.555 0.448 1.00 72.50 277 GLY A CA 1
ATOM 2231 C C . GLY A 1 277 ? 15.399 -18.283 0.128 1.00 72.50 277 GLY A C 1
ATOM 2232 O O . GLY A 1 277 ? 14.190 -18.299 0.307 1.00 72.50 277 GLY A O 1
ATOM 2233 N N . THR A 1 278 ? 16.003 -17.212 -0.403 1.00 73.75 278 THR A N 1
ATOM 2234 C CA . THR A 1 278 ? 15.293 -15.947 -0.722 1.00 73.75 278 THR A CA 1
ATOM 2235 C C . THR A 1 278 ? 14.465 -15.991 -2.016 1.00 73.75 278 THR A C 1
ATOM 2237 O O . THR A 1 278 ? 14.228 -14.961 -2.637 1.00 73.75 278 THR A O 1
ATOM 2240 N N . GLY A 1 279 ? 14.107 -17.185 -2.496 1.00 76.62 279 GLY A N 1
ATOM 2241 C CA . GLY A 1 279 ? 13.270 -17.326 -3.690 1.00 76.62 279 GLY A CA 1
ATOM 2242 C C . GLY A 1 279 ? 13.928 -16.944 -5.021 1.00 76.62 279 GLY A C 1
ATOM 2243 O O . GLY A 1 279 ? 13.209 -16.678 -5.960 1.00 76.62 279 GLY A O 1
ATOM 2244 N N . LYS A 1 280 ? 15.266 -16.965 -5.152 1.00 83.12 280 LYS A N 1
ATOM 2245 C CA . LYS A 1 280 ? 15.981 -16.633 -6.415 1.00 83.12 280 LYS A CA 1
ATOM 2246 C C . LYS A 1 280 ? 15.563 -17.444 -7.655 1.00 83.12 280 LYS A C 1
ATOM 2248 O O . LYS A 1 280 ? 15.968 -17.102 -8.758 1.00 83.12 280 LYS A O 1
ATOM 2253 N N . SER A 1 281 ? 14.922 -18.593 -7.451 1.00 79.25 281 SER A N 1
ATOM 2254 C CA . SER A 1 281 ? 14.439 -19.461 -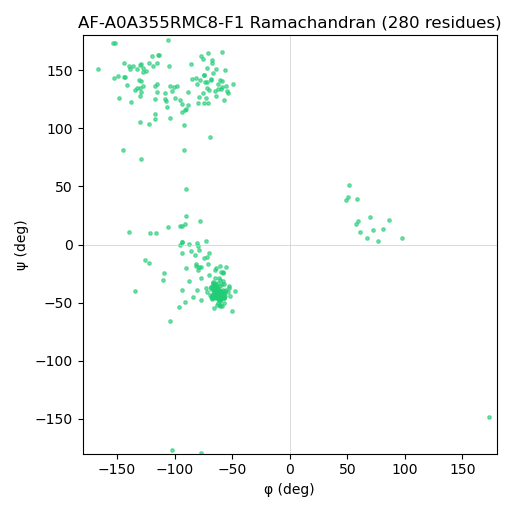8.531 1.00 79.25 281 SER A CA 1
ATOM 2255 C C . SER A 1 281 ? 13.105 -18.998 -9.117 1.00 79.25 281 SER A C 1
ATOM 2257 O O . SER A 1 281 ? 12.752 -19.472 -10.192 1.00 79.25 281 SER A O 1
ATOM 2259 N N . ILE A 1 282 ? 12.378 -18.150 -8.383 1.00 75.31 282 ILE A N 1
ATOM 2260 C CA . ILE A 1 282 ? 11.195 -17.418 -8.845 1.00 75.31 282 ILE A CA 1
ATOM 2261 C C . ILE A 1 282 ? 11.697 -16.235 -9.671 1.00 75.31 282 ILE A C 1
ATOM 2263 O O . ILE A 1 282 ? 11.170 -16.053 -10.788 1.00 75.31 282 ILE A O 1
#

pLDDT: mean 94.16, std 5.29, range [72.5, 98.88]

Nearest PDB structures (foldseek):
  6qao-assembly2_F  TM=2.096E-01  e=1.173E+00  Homo sapiens

Solvent-accessible surface area (backbone atoms only — not comparable to full-atom values): 15133 Å² total; per-residue (Å²): 110,59,40,69,26,32,75,45,34,41,47,57,50,35,39,26,35,73,69,72,61,44,41,35,59,50,43,50,53,18,36,45,74,17,59,45,94,74,80,59,72,68,58,44,50,49,38,62,61,48,52,39,56,57,31,59,35,55,69,79,39,87,42,42,48,71,16,41,31,36,34,49,38,35,47,86,98,53,91,53,61,44,53,33,36,44,36,14,20,18,88,82,71,42,52,21,33,41,36,38,30,75,38,86,33,53,51,76,43,89,48,91,48,61,69,31,30,31,28,43,45,88,93,74,46,72,47,80,40,69,34,51,23,55,54,22,34,17,55,33,32,36,42,55,36,25,28,44,44,39,49,76,68,63,41,46,63,44,26,21,16,37,26,61,54,16,58,71,90,46,44,76,67,73,64,30,49,90,82,38,62,56,31,82,74,5,44,70,31,37,46,83,32,44,64,61,50,37,54,58,48,48,64,41,28,38,37,59,50,86,60,57,69,58,46,52,69,69,36,55,84,42,79,35,90,61,43,65,56,50,53,56,42,34,76,75,70,44,87,66,50,52,54,53,74,68,54,47,50,50,50,29,50,51,53,40,50,50,54,50,23,65,74,70,74,52,88,85,88,85,85,89,84,77,65,91,87,68,56,88,89,114